Protein AF-A0A9D2TPM0-F1 (afdb_monomer_lite)

InterPro domains:
  IPR000835 MarR-type HTH domain [PR00598] (245-260)
  IPR000835 MarR-type HTH domain [PR00598] (264-280)
  IPR000835 MarR-type HTH domain [PR00598] (294-314)
  IPR000835 MarR-type HTH domain [PS50995] (181-316)
  IPR000835 MarR-type HTH domain [SM00347] (201-304)
  IPR006175 YjgF/YER057c/UK114 family [PF01042] (6-115)
  IPR035959 RutC-like superfamily [G3DSA:3.30.1330.40] (1-117)
  IPR035959 RutC-like superfamily [SSF55298] (5-116)
  IPR036388 Winged helix-like DNA-binding domain superfamily [G3DSA:1.10.10.10] (152-319)
  IPR036390 Winged helix DNA-binding domain superfamily [SSF46785] (167-318)

Structure (mmCIF, N/CA/C/O backbone):
data_AF-A0A9D2TPM0-F1
#
_entry.id   AF-A0A9D2TPM0-F1
#
loop_
_atom_site.group_PDB
_atom_site.id
_atom_site.type_symbol
_atom_site.label_atom_id
_atom_site.label_alt_id
_atom_site.label_comp_id
_atom_site.label_asym_id
_atom_site.label_entity_id
_atom_site.label_seq_id
_atom_site.pdbx_PDB_ins_code
_atom_site.Cartn_x
_atom_site.Cartn_y
_atom_site.Cartn_z
_atom_site.occupancy
_atom_site.B_iso_or_equiv
_atom_site.auth_seq_id
_atom_site.auth_comp_id
_atom_site.auth_asym_id
_atom_site.auth_atom_id
_atom_site.pdbx_PDB_model_num
ATOM 1 N N . MET A 1 1 ? -0.541 -6.620 -36.009 1.00 34.72 1 MET A N 1
ATOM 2 C CA . MET A 1 1 ? -0.470 -7.481 -34.813 1.00 34.72 1 MET A CA 1
ATOM 3 C C . MET A 1 1 ? -1.894 -7.786 -34.382 1.00 34.72 1 MET A C 1
ATOM 5 O O . MET A 1 1 ? -2.637 -6.827 -34.200 1.00 34.72 1 MET A O 1
ATOM 9 N N . PRO A 1 2 ? -2.330 -9.050 -34.295 1.00 30.91 2 PRO A N 1
ATOM 10 C CA . PRO A 1 2 ? -3.607 -9.353 -33.662 1.00 30.91 2 PRO A CA 1
ATOM 11 C C . PRO A 1 2 ? -3.462 -9.093 -32.153 1.00 30.91 2 PRO A C 1
ATOM 13 O O . PRO A 1 2 ? -2.533 -9.618 -31.548 1.00 30.91 2 PRO A O 1
ATOM 16 N N . GLY A 1 3 ? -4.322 -8.260 -31.554 1.00 37.03 3 GLY A N 1
ATOM 17 C CA . GLY A 1 3 ? -4.460 -8.226 -30.089 1.00 37.03 3 GLY A CA 1
ATOM 18 C C . GLY A 1 3 ? -4.685 -6.877 -29.402 1.00 37.03 3 GLY A C 1
ATOM 19 O O . GLY A 1 3 ? -5.115 -6.884 -28.258 1.00 37.03 3 GLY A O 1
ATOM 20 N N . THR A 1 4 ? -4.453 -5.727 -30.038 1.00 35.94 4 THR A N 1
ATOM 21 C CA . THR A 1 4 ? -4.736 -4.433 -29.385 1.00 35.94 4 THR A CA 1
ATOM 22 C C . THR A 1 4 ? -6.193 -4.039 -29.616 1.00 35.94 4 THR A C 1
ATOM 24 O O . THR A 1 4 ? -6.528 -3.487 -30.668 1.00 35.94 4 THR A O 1
ATOM 27 N N . THR A 1 5 ? -7.073 -4.348 -28.665 1.00 42.12 5 THR A N 1
ATOM 28 C CA . THR A 1 5 ? -8.383 -3.689 -28.571 1.00 42.12 5 THR A CA 1
ATOM 29 C C . THR A 1 5 ? -8.211 -2.307 -27.922 1.00 42.12 5 THR A C 1
ATOM 31 O O . THR A 1 5 ? -7.243 -2.099 -27.1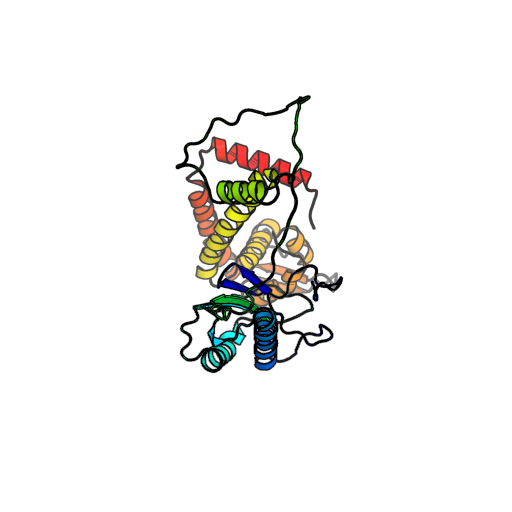89 1.00 42.12 5 THR A O 1
ATOM 34 N N . PRO A 1 6 ? -9.113 -1.338 -28.176 1.00 45.09 6 PRO A N 1
ATOM 35 C CA . PRO A 1 6 ? -9.032 0.008 -27.593 1.00 45.09 6 PRO A CA 1
ATOM 36 C C . PRO A 1 6 ? -8.924 0.022 -26.060 1.00 45.09 6 PRO A C 1
ATOM 38 O O . PRO A 1 6 ? -8.348 0.949 -25.498 1.00 45.09 6 PRO A O 1
ATOM 41 N N . ASP A 1 7 ? -9.430 -1.026 -25.406 1.00 47.53 7 ASP A N 1
ATOM 42 C CA . ASP A 1 7 ? -9.455 -1.176 -23.950 1.00 47.53 7 ASP A CA 1
ATOM 43 C C . ASP A 1 7 ? -8.133 -1.724 -23.367 1.00 47.53 7 ASP A C 1
ATOM 45 O O . ASP A 1 7 ? -7.882 -1.590 -22.170 1.00 47.53 7 ASP A O 1
ATOM 49 N N . HIS A 1 8 ? -7.247 -2.287 -24.204 1.00 59.28 8 HIS A N 1
ATOM 50 C CA . HIS A 1 8 ? -5.958 -2.859 -23.796 1.00 59.28 8 HIS A CA 1
ATOM 51 C C . HIS A 1 8 ? -4.839 -2.479 -24.779 1.00 59.28 8 HIS A C 1
ATOM 53 O O . HIS A 1 8 ? -4.536 -3.230 -25.709 1.00 59.28 8 HIS A O 1
ATOM 59 N N . PRO A 1 9 ? -4.167 -1.329 -24.574 1.00 66.56 9 PRO A N 1
ATOM 60 C CA . PRO A 1 9 ? -3.132 -0.833 -25.486 1.00 66.56 9 PRO A CA 1
ATOM 61 C C . PRO A 1 9 ? -1.796 -1.598 -25.391 1.00 66.56 9 PRO A C 1
ATOM 63 O O . PRO A 1 9 ? -0.799 -1.164 -25.963 1.00 66.56 9 PRO A O 1
ATOM 66 N N . TYR A 1 10 ? -1.746 -2.715 -24.661 1.00 72.50 10 TYR A N 1
ATOM 67 C CA . TYR A 1 10 ? -0.534 -3.481 -24.371 1.00 72.50 10 TYR A CA 1
ATOM 68 C C . TYR A 1 10 ? -0.569 -4.885 -24.990 1.00 72.50 10 TYR A C 1
ATOM 70 O O . TYR A 1 10 ? -1.627 -5.460 -25.233 1.00 72.50 10 TYR A O 1
ATOM 78 N N . SER A 1 11 ? 0.614 -5.449 -25.251 1.00 83.50 11 SER A N 1
ATOM 79 C CA . SER A 1 11 ? 0.739 -6.809 -25.791 1.00 83.50 11 SER A CA 1
ATOM 80 C C . SER A 1 11 ? 0.476 -7.851 -24.694 1.00 83.50 11 SER A C 1
ATOM 82 O O . SER A 1 11 ? 1.038 -7.712 -23.607 1.00 83.50 11 SER A O 1
ATOM 84 N N . PRO A 1 12 ? -0.332 -8.901 -24.939 1.00 85.69 12 PRO A N 1
ATOM 85 C CA . PRO A 1 12 ? -0.618 -9.935 -23.939 1.00 85.69 12 PRO A CA 1
ATOM 86 C C . PRO A 1 12 ? 0.645 -10.615 -23.392 1.00 85.69 12 PRO A C 1
ATOM 88 O O . PRO A 1 12 ? 0.770 -10.815 -22.185 1.00 85.69 12 PRO A O 1
ATOM 91 N N . ALA A 1 13 ? 1.604 -10.887 -24.272 1.00 92.38 13 ALA A N 1
ATOM 92 C CA . ALA A 1 13 ? 2.960 -11.285 -23.937 1.00 92.38 13 ALA A CA 1
ATOM 93 C C . ALA A 1 13 ? 3.934 -10.702 -24.969 1.00 92.38 13 ALA A C 1
ATOM 95 O O . ALA A 1 13 ? 3.526 -10.236 -26.037 1.00 92.38 13 ALA A O 1
ATOM 96 N N . LYS A 1 14 ? 5.223 -10.691 -24.629 1.00 94.50 14 LYS A N 1
ATOM 97 C CA . LYS A 1 14 ? 6.295 -10.263 -25.525 1.00 94.50 14 LYS A CA 1
ATOM 98 C C . LYS A 1 14 ? 7.517 -11.153 -25.357 1.00 94.50 14 LYS A C 1
ATOM 100 O O . LYS A 1 14 ? 8.093 -11.225 -24.272 1.00 94.50 14 LYS A O 1
ATOM 105 N N . ARG A 1 15 ? 7.952 -11.765 -26.456 1.00 93.00 15 ARG A N 1
ATOM 106 C CA . ARG A 1 15 ? 9.207 -12.521 -26.530 1.00 93.00 15 ARG A CA 1
ATOM 107 C C . ARG A 1 15 ? 10.410 -11.628 -26.870 1.00 93.00 15 ARG A C 1
ATOM 109 O O . ARG A 1 15 ? 10.329 -10.768 -27.754 1.00 93.00 15 ARG A O 1
ATOM 116 N N . VAL A 1 16 ? 11.531 -11.864 -26.183 1.00 92.38 16 VAL A N 1
ATOM 117 C CA . VAL A 1 16 ? 12.869 -11.301 -26.433 1.00 92.38 16 VAL A CA 1
ATOM 118 C C . VAL A 1 16 ? 13.906 -12.422 -26.273 1.00 92.38 16 VAL A C 1
ATOM 120 O O . VAL A 1 16 ? 14.270 -12.788 -25.157 1.00 92.38 16 VAL A O 1
ATOM 123 N N . GLY A 1 17 ? 14.390 -12.979 -27.387 1.00 91.94 17 GLY A N 1
ATOM 124 C CA . GLY A 1 17 ? 15.173 -14.222 -27.355 1.00 91.94 17 GLY A CA 1
ATOM 125 C C . GLY A 1 17 ? 14.301 -15.402 -26.912 1.00 91.94 17 GLY A C 1
ATOM 126 O O . GLY A 1 17 ? 13.165 -15.509 -27.369 1.00 91.94 17 GLY A O 1
ATOM 127 N N . SER A 1 18 ? 14.802 -16.246 -26.005 1.00 93.44 18 SER A N 1
ATOM 128 C CA . SER A 1 18 ? 14.000 -17.300 -25.361 1.00 93.44 18 SER A CA 1
ATOM 129 C C . SER A 1 18 ? 13.124 -16.772 -24.216 1.00 93.44 18 SER A C 1
ATOM 131 O O . SER A 1 18 ? 12.154 -17.413 -23.822 1.00 93.44 18 SER A O 1
ATOM 133 N N . THR A 1 19 ? 13.408 -15.572 -23.704 1.00 96.56 19 THR A N 1
ATOM 134 C CA . THR A 1 19 ? 12.652 -14.988 -22.595 1.00 96.56 19 THR A CA 1
ATOM 135 C C . THR A 1 19 ? 11.315 -14.435 -23.076 1.00 96.56 19 THR A C 1
ATOM 137 O O . THR A 1 19 ? 11.259 -13.608 -23.989 1.00 96.56 19 THR A O 1
ATOM 140 N N . VAL A 1 20 ? 10.232 -14.824 -22.411 1.00 96.25 20 VAL A N 1
ATOM 141 C CA . VAL A 1 20 ? 8.885 -14.290 -22.619 1.00 96.25 20 VAL A CA 1
ATOM 142 C C . VAL A 1 20 ? 8.436 -13.537 -21.373 1.00 96.25 20 VAL A C 1
ATOM 144 O O . VAL A 1 20 ? 8.456 -14.074 -20.266 1.00 96.25 20 VAL A O 1
ATOM 147 N N . TYR A 1 21 ? 8.005 -12.294 -21.568 1.00 96.94 21 TYR A N 1
ATOM 148 C CA . TYR A 1 21 ? 7.378 -11.464 -20.544 1.00 96.94 21 TYR A CA 1
ATOM 149 C C . TYR A 1 21 ? 5.867 -11.490 -20.744 1.00 96.94 21 TYR A C 1
ATOM 151 O O . TYR A 1 21 ? 5.386 -11.162 -21.831 1.00 96.94 21 TYR A O 1
ATOM 159 N N . VAL A 1 22 ? 5.122 -11.881 -19.714 1.00 95.56 22 VAL A N 1
ATOM 160 C CA . VAL A 1 22 ? 3.661 -11.973 -19.759 1.00 95.56 22 VAL A CA 1
ATOM 161 C C . VAL A 1 22 ? 3.071 -10.749 -19.070 1.00 95.56 22 VAL A C 1
ATOM 163 O O . VAL A 1 22 ? 3.393 -10.467 -17.920 1.00 95.56 22 VAL A O 1
ATOM 166 N N . SER A 1 23 ? 2.197 -10.013 -19.758 1.00 91.25 23 SER A N 1
ATOM 167 C CA . SER A 1 23 ? 1.492 -8.892 -1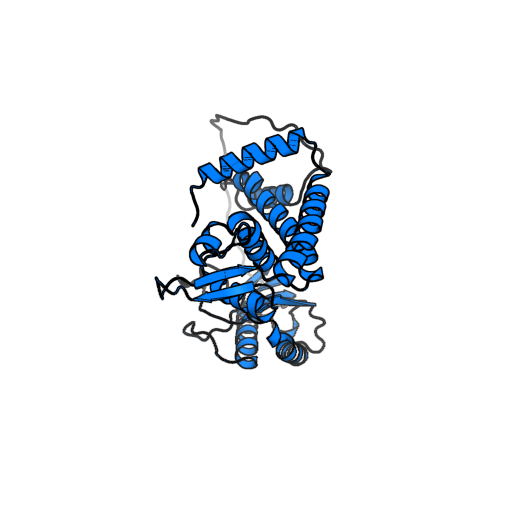9.131 1.00 91.25 23 SER A CA 1
ATOM 168 C C . SER A 1 23 ? 0.556 -9.409 -18.037 1.00 91.25 23 SER A C 1
ATOM 170 O O . SER A 1 23 ? -0.045 -10.476 -18.191 1.00 91.25 23 SER A O 1
ATOM 172 N N . GLY A 1 24 ? 0.368 -8.629 -16.973 1.00 93.19 24 GLY A N 1
ATOM 173 C CA . GLY A 1 24 ? -0.365 -9.052 -15.780 1.00 93.19 24 GLY A CA 1
ATOM 174 C C . GLY A 1 24 ? -1.806 -9.507 -16.046 1.00 93.19 24 GLY A C 1
ATOM 175 O O . GLY A 1 24 ? -2.603 -8.826 -16.701 1.00 93.19 24 GLY A O 1
ATOM 176 N N . ALA A 1 25 ? -2.113 -10.727 -15.616 1.00 96.75 25 ALA A N 1
ATOM 177 C CA . ALA A 1 25 ? -3.325 -11.461 -15.944 1.00 96.75 25 ALA A CA 1
ATOM 178 C C . ALA A 1 25 ? -4.329 -11.426 -14.786 1.00 96.75 25 ALA A C 1
ATOM 180 O O . ALA A 1 25 ? -4.118 -12.053 -13.751 1.00 96.75 25 ALA A O 1
ATOM 181 N N . LEU A 1 26 ? -5.425 -10.694 -14.982 1.00 96.06 26 LEU A N 1
ATOM 182 C CA . LEU A 1 26 ? -6.464 -10.462 -13.974 1.00 96.06 26 LEU A CA 1
ATOM 183 C C . LEU A 1 26 ? -7.428 -11.641 -13.826 1.00 96.06 26 LEU A C 1
ATOM 185 O O . LEU A 1 26 ? -7.698 -12.343 -14.802 1.00 96.06 26 LEU A O 1
ATOM 189 N N . SER A 1 27 ? -8.033 -11.787 -12.646 1.00 97.62 27 SER A N 1
ATOM 190 C CA . SER A 1 27 ? -9.121 -12.726 -12.347 1.00 97.62 27 SER A CA 1
ATOM 191 C C . SER A 1 27 ? -10.497 -12.247 -12.839 1.00 97.62 27 SER A C 1
ATOM 193 O O . SER A 1 27 ? -11.451 -12.143 -12.072 1.00 97.62 27 SER A O 1
ATOM 195 N N . VAL A 1 28 ? -10.613 -11.953 -14.135 1.00 91.19 28 VAL A N 1
ATOM 196 C CA . VAL A 1 28 ? -11.878 -11.566 -14.796 1.00 91.19 28 VAL A CA 1
ATOM 197 C C . VAL A 1 28 ? -12.383 -12.654 -15.751 1.00 91.19 28 VAL A C 1
ATOM 199 O O . VAL A 1 28 ? -11.668 -13.615 -16.028 1.00 91.19 28 VAL A O 1
ATOM 202 N N . ASP A 1 29 ? -13.613 -12.563 -16.239 1.00 88.88 29 ASP A N 1
ATOM 203 C CA . ASP A 1 29 ? -14.133 -13.403 -17.320 1.00 88.88 29 ASP A CA 1
ATOM 204 C C . ASP A 1 29 ? -13.902 -12.760 -18.705 1.00 88.88 29 ASP A C 1
ATOM 206 O O . ASP A 1 29 ? -13.141 -11.799 -18.841 1.00 88.88 29 ASP A O 1
ATOM 210 N N . ALA A 1 30 ? -14.502 -13.331 -19.754 1.00 83.56 30 ALA A N 1
ATOM 211 C CA . ALA A 1 30 ? -14.369 -12.830 -21.125 1.00 83.56 30 ALA A CA 1
ATOM 212 C C . ALA A 1 30 ? -15.047 -11.462 -21.349 1.00 83.56 30 ALA A C 1
ATOM 214 O O . ALA A 1 30 ? -14.672 -10.751 -22.279 1.00 83.56 30 ALA A O 1
ATOM 215 N N . ASP A 1 31 ? -15.999 -11.091 -20.489 1.00 83.31 31 ASP A N 1
ATOM 216 C CA . ASP A 1 31 ? -16.726 -9.818 -20.507 1.00 83.31 31 ASP A CA 1
ATOM 217 C C . ASP A 1 31 ? -16.149 -8.820 -19.479 1.00 83.31 31 ASP A C 1
ATOM 219 O O . ASP A 1 31 ? -16.783 -7.818 -19.127 1.00 83.31 31 ASP A O 1
ATOM 223 N N . TYR A 1 32 ? -14.934 -9.091 -18.984 1.00 83.12 32 TYR A N 1
ATOM 224 C CA . TYR A 1 32 ? -14.218 -8.305 -17.978 1.00 83.12 32 TYR A CA 1
ATOM 225 C C . TYR A 1 32 ? -14.958 -8.162 -16.643 1.00 83.12 32 TYR A C 1
ATOM 227 O O . TYR A 1 32 ? -14.705 -7.218 -15.891 1.00 83.12 32 TYR A O 1
ATOM 235 N N . GLN A 1 33 ? -15.852 -9.097 -16.315 1.00 89.56 33 GLN A N 1
ATOM 236 C CA . GLN A 1 33 ? -16.455 -9.163 -14.989 1.00 89.56 33 GLN A CA 1
ATOM 237 C C . GLN A 1 33 ? -15.541 -9.933 -14.033 1.00 89.56 33 GLN A C 1
ATOM 239 O O . GLN A 1 33 ? -14.971 -10.956 -14.415 1.00 89.56 33 GLN A O 1
ATOM 244 N N . PRO A 1 34 ? -15.375 -9.474 -12.784 1.00 92.25 34 PRO A N 1
ATOM 245 C CA . PRO A 1 34 ? -14.527 -10.157 -11.820 1.00 92.25 34 PRO A CA 1
ATOM 246 C C . PRO A 1 34 ? -15.085 -11.543 -11.486 1.00 92.25 34 PRO A C 1
ATOM 248 O O . PRO A 1 34 ? -16.257 -11.704 -11.134 1.00 92.25 34 PRO A O 1
ATOM 251 N N . VAL A 1 35 ? -14.219 -12.552 -11.564 1.00 95.88 35 VAL A N 1
ATOM 252 C CA . VAL A 1 35 ? -14.548 -13.922 -11.173 1.00 95.88 35 VAL A CA 1
ATOM 253 C C . VAL A 1 35 ? -14.659 -13.970 -9.657 1.00 95.88 35 VAL A C 1
ATOM 255 O O . VAL A 1 35 ? -13.694 -13.743 -8.928 1.00 95.88 35 VAL A O 1
ATOM 258 N N . THR A 1 36 ? -15.861 -14.269 -9.174 1.00 91.38 36 THR A N 1
ATOM 259 C CA . THR A 1 36 ? -16.136 -14.401 -7.744 1.00 91.38 36 THR A CA 1
ATOM 260 C C . THR A 1 36 ? -15.667 -15.751 -7.219 1.00 91.38 36 THR A C 1
ATOM 262 O O . THR A 1 36 ? -15.833 -16.766 -7.890 1.00 91.38 36 THR A O 1
ATOM 265 N N . GLY A 1 37 ? -15.187 -15.773 -5.980 1.00 91.62 37 GLY A N 1
ATOM 266 C CA . GLY A 1 37 ? -14.673 -16.980 -5.337 1.00 91.62 37 GLY A CA 1
ATOM 267 C C . GLY A 1 37 ? -13.209 -16.817 -4.957 1.00 91.62 37 GLY A C 1
ATOM 268 O O . GLY A 1 37 ? -12.542 -15.872 -5.375 1.00 91.62 37 GLY A O 1
ATOM 269 N N . ARG A 1 38 ? -12.717 -17.711 -4.102 1.00 95.31 38 ARG A N 1
ATOM 270 C CA . ARG A 1 38 ? -11.339 -17.644 -3.594 1.00 95.31 38 ARG A CA 1
ATOM 271 C C . ARG A 1 38 ? -10.413 -18.384 -4.543 1.00 95.31 38 ARG A C 1
ATOM 273 O O . ARG A 1 38 ? -9.542 -17.790 -5.175 1.00 95.31 38 ARG A O 1
ATOM 280 N N . ARG A 1 39 ? -10.648 -19.690 -4.683 1.00 96.38 39 ARG A N 1
ATOM 281 C CA . ARG A 1 39 ? -9.852 -20.546 -5.559 1.00 96.38 39 ARG A CA 1
ATOM 282 C C . ARG A 1 39 ? -10.143 -20.267 -7.032 1.00 96.38 39 ARG A C 1
ATOM 284 O O . ARG A 1 39 ? -9.225 -20.249 -7.840 1.00 96.38 39 ARG A O 1
ATOM 291 N N . GLU A 1 40 ? -11.394 -19.968 -7.347 1.00 97.75 40 GLU A N 1
ATOM 292 C CA . GLU A 1 40 ? -11.875 -19.649 -8.687 1.00 97.75 40 GLU A CA 1
ATOM 293 C C . GLU A 1 40 ? -11.183 -18.405 -9.254 1.00 97.75 40 GLU A C 1
ATOM 295 O O . GLU A 1 40 ? -10.774 -18.403 -10.412 1.00 97.75 40 GLU A O 1
ATOM 300 N N . ALA A 1 41 ? -10.983 -17.368 -8.433 1.00 97.75 41 ALA A N 1
ATOM 301 C CA . ALA A 1 41 ? -10.272 -16.164 -8.850 1.00 97.75 41 ALA A CA 1
ATOM 302 C C . ALA A 1 41 ? -8.782 -16.429 -9.116 1.00 97.75 41 ALA A C 1
ATOM 304 O O . ALA A 1 41 ? -8.243 -15.962 -10.120 1.00 97.75 41 ALA A O 1
ATOM 305 N N . LEU A 1 42 ? -8.123 -17.208 -8.249 1.00 98.38 42 LEU A N 1
ATOM 306 C CA . LEU A 1 42 ? -6.738 -17.634 -8.461 1.00 98.38 42 LEU A CA 1
ATOM 307 C C . LEU A 1 42 ? -6.604 -18.422 -9.771 1.00 98.38 42 LEU A C 1
ATOM 309 O O . LEU A 1 42 ? -5.676 -18.175 -10.544 1.00 98.38 42 LEU A O 1
ATOM 313 N N . ASP A 1 43 ? -7.502 -19.379 -10.016 1.00 98.00 43 ASP A N 1
ATOM 314 C CA . ASP A 1 43 ? -7.480 -20.219 -11.218 1.00 98.00 43 ASP A CA 1
ATOM 315 C C . ASP A 1 43 ? -7.757 -19.389 -12.476 1.00 98.00 43 ASP A C 1
ATOM 317 O O . ASP A 1 43 ? -7.007 -19.502 -13.441 1.00 98.00 43 ASP A O 1
ATOM 321 N N . ALA A 1 44 ? -8.710 -18.455 -12.433 1.00 97.94 44 ALA A N 1
ATOM 322 C CA . ALA A 1 44 ? -8.988 -17.553 -13.550 1.00 97.94 44 ALA A CA 1
ATOM 323 C C . ALA A 1 44 ? -7.784 -16.670 -13.929 1.00 97.94 44 ALA A C 1
ATOM 325 O O . ALA A 1 44 ? -7.496 -16.491 -15.114 1.00 97.94 44 ALA A O 1
ATOM 326 N N . ALA A 1 45 ? -7.062 -16.124 -12.944 1.00 98.12 45 ALA A N 1
ATOM 327 C CA . ALA A 1 45 ? -5.851 -15.343 -13.204 1.00 98.12 45 ALA A CA 1
ATOM 328 C C . ALA A 1 45 ? -4.734 -16.209 -13.816 1.00 98.12 45 ALA A C 1
ATOM 330 O O . ALA A 1 45 ? -4.060 -15.786 -14.758 1.00 98.12 45 ALA A O 1
ATOM 331 N N . LEU A 1 46 ? -4.559 -17.439 -13.320 1.00 98.06 46 LEU A N 1
ATOM 332 C CA . LEU A 1 46 ? -3.534 -18.359 -13.812 1.00 98.06 46 LEU A CA 1
ATOM 333 C C . LEU A 1 46 ? -3.837 -18.873 -15.224 1.00 98.06 46 LEU A C 1
ATOM 335 O O . LEU A 1 46 ? -2.932 -18.943 -16.060 1.00 98.06 46 LEU A O 1
ATOM 339 N N . ASP A 1 47 ? -5.093 -19.211 -15.499 1.00 97.12 47 ASP A N 1
ATOM 340 C CA . ASP A 1 47 ? -5.539 -19.656 -16.817 1.00 97.12 47 ASP A CA 1
ATOM 341 C C . ASP A 1 47 ? -5.308 -18.551 -17.850 1.00 97.12 47 ASP A C 1
ATOM 343 O O . ASP A 1 47 ? -4.773 -18.808 -18.927 1.00 97.12 47 ASP A O 1
ATOM 347 N N . ARG A 1 48 ? -5.580 -17.294 -17.483 1.00 96.12 48 ARG A N 1
ATOM 348 C CA . ARG A 1 48 ? -5.306 -16.141 -18.344 1.00 96.12 48 ARG A CA 1
ATOM 349 C C . ARG A 1 48 ? -3.825 -15.859 -18.531 1.00 96.12 48 ARG A C 1
ATOM 351 O O . ARG A 1 48 ? -3.409 -15.529 -19.636 1.00 96.12 48 ARG A O 1
ATOM 358 N N . MET A 1 49 ? -3.008 -16.001 -17.488 1.00 97.69 49 MET A N 1
ATOM 359 C CA . MET A 1 49 ? -1.550 -15.916 -17.626 1.00 97.69 49 MET A CA 1
ATOM 360 C C . MET A 1 49 ? -1.052 -16.972 -18.621 1.00 97.69 49 MET A C 1
ATOM 362 O O . MET A 1 49 ? -0.274 -16.659 -19.519 1.00 97.69 49 MET A O 1
ATOM 366 N N . THR A 1 50 ? -1.574 -18.195 -18.517 1.00 96.50 50 THR A N 1
ATOM 367 C CA . THR A 1 50 ? -1.230 -19.314 -19.404 1.00 96.50 50 THR A CA 1
ATOM 368 C C . THR A 1 50 ? -1.688 -19.059 -20.842 1.00 96.50 50 THR A C 1
ATOM 370 O O . THR A 1 50 ? -0.923 -19.289 -21.776 1.00 96.50 50 THR A O 1
ATOM 373 N N . GLU A 1 51 ? -2.898 -18.528 -21.037 1.00 94.94 51 GLU A N 1
ATOM 374 C CA . GLU A 1 51 ? -3.408 -18.106 -22.346 1.00 94.94 51 GLU A CA 1
ATOM 375 C C . GLU A 1 51 ? -2.472 -17.075 -22.988 1.00 94.94 51 GLU A C 1
ATOM 377 O O . GLU A 1 51 ? -2.049 -17.243 -24.133 1.00 94.94 51 GLU A O 1
ATOM 382 N N . ARG A 1 52 ? -2.076 -16.045 -22.234 1.00 95.25 52 ARG A N 1
ATOM 383 C CA . ARG A 1 52 ? -1.158 -15.006 -22.714 1.00 95.25 52 ARG A CA 1
ATOM 384 C C . ARG A 1 52 ? 0.227 -15.556 -23.029 1.00 95.25 52 ARG A C 1
ATOM 386 O O . ARG A 1 52 ? 0.790 -15.217 -24.059 1.00 95.25 52 ARG A O 1
ATOM 393 N N . LEU A 1 53 ? 0.766 -16.434 -22.189 1.00 95.50 53 LEU A N 1
ATOM 394 C CA . LEU A 1 53 ? 2.046 -17.092 -22.448 1.00 95.50 53 LEU A CA 1
ATOM 395 C C . LEU A 1 53 ? 2.002 -17.945 -23.729 1.00 95.50 53 LEU A C 1
ATOM 397 O O . LEU A 1 53 ? 2.961 -17.965 -24.505 1.00 95.50 53 LEU A O 1
ATOM 401 N N . SER A 1 54 ? 0.869 -18.600 -23.993 1.00 94.75 54 SER A N 1
ATOM 402 C CA . SER A 1 54 ? 0.693 -19.447 -25.174 1.00 94.75 54 SER A CA 1
ATOM 403 C C . SER A 1 54 ? 0.731 -18.674 -26.497 1.00 94.75 54 SER A C 1
ATOM 405 O O . SER A 1 54 ? 1.081 -19.260 -27.523 1.00 94.75 54 SER A O 1
ATOM 407 N N . THR A 1 55 ? 0.466 -17.356 -26.498 1.00 94.00 55 THR A N 1
ATOM 408 C CA . THR A 1 55 ? 0.601 -16.531 -27.716 1.00 94.00 55 THR A CA 1
ATOM 409 C C . THR A 1 55 ? 2.044 -16.458 -28.207 1.00 94.00 55 THR A C 1
ATOM 411 O O . THR A 1 55 ? 2.282 -16.191 -29.380 1.00 94.00 55 THR A O 1
ATOM 414 N N . GLU A 1 56 ? 2.998 -16.718 -27.316 1.00 94.69 56 GLU A N 1
ATOM 415 C CA . GLU A 1 56 ? 4.427 -16.817 -27.601 1.00 94.69 56 GLU A CA 1
ATOM 416 C C . GLU A 1 56 ? 4.904 -18.276 -27.527 1.00 94.69 56 GLU A C 1
ATOM 418 O O . GLU A 1 56 ? 6.088 -18.521 -27.336 1.00 94.69 56 GLU A O 1
ATOM 423 N N . GLY A 1 57 ? 4.010 -19.265 -27.642 1.00 93.06 57 GLY A N 1
ATOM 424 C CA . GLY A 1 57 ? 4.352 -20.692 -27.684 1.00 93.06 57 GLY A CA 1
ATOM 425 C C . GLY A 1 57 ? 4.841 -21.301 -26.365 1.00 93.06 57 GLY A C 1
ATOM 426 O O . GLY A 1 57 ? 5.358 -22.415 -26.387 1.00 93.06 57 GLY A O 1
ATOM 427 N N . GLY A 1 58 ? 4.707 -20.591 -25.242 1.00 93.69 58 GLY A N 1
ATOM 428 C CA . GLY A 1 58 ? 5.095 -21.088 -23.922 1.00 93.69 58 GLY A CA 1
ATOM 429 C C . GLY A 1 58 ? 3.979 -21.838 -23.191 1.00 93.69 58 GLY A C 1
ATOM 430 O O . GLY A 1 58 ? 2.797 -21.751 -23.526 1.00 93.69 58 GLY A O 1
ATOM 431 N N . THR A 1 59 ? 4.371 -22.542 -22.138 1.00 94.38 59 THR A N 1
ATOM 432 C CA . THR A 1 59 ? 3.520 -23.302 -21.219 1.00 94.38 59 THR A CA 1
ATOM 433 C C . THR A 1 59 ? 3.908 -23.008 -19.768 1.00 94.38 59 THR A C 1
ATOM 435 O O . THR A 1 59 ? 4.945 -22.408 -19.494 1.00 94.38 59 THR A O 1
ATOM 438 N N . THR A 1 60 ? 3.120 -23.469 -18.791 1.00 93.75 60 THR A N 1
ATOM 439 C CA . THR A 1 60 ? 3.467 -23.296 -17.367 1.00 93.75 60 THR A CA 1
ATOM 440 C C . THR A 1 60 ? 4.793 -23.956 -16.973 1.00 93.75 60 THR A C 1
ATOM 442 O O . THR A 1 60 ? 5.385 -23.554 -15.975 1.00 93.75 60 THR A O 1
ATOM 445 N N . ALA A 1 61 ? 5.280 -24.933 -17.748 1.00 94.00 61 ALA A N 1
ATOM 446 C CA . ALA A 1 61 ? 6.578 -25.566 -17.524 1.00 94.00 61 ALA A CA 1
ATOM 447 C C . ALA A 1 61 ? 7.761 -24.632 -17.825 1.00 94.00 61 ALA A C 1
ATOM 449 O O . ALA A 1 61 ? 8.837 -24.826 -17.267 1.00 94.00 61 ALA A O 1
ATOM 450 N N . ASP A 1 62 ? 7.546 -23.617 -18.663 1.00 95.12 62 ASP A N 1
ATOM 451 C CA . ASP A 1 62 ? 8.570 -22.657 -19.082 1.00 95.12 62 ASP A CA 1
ATOM 452 C C . ASP A 1 62 ? 8.681 -21.471 -18.109 1.00 95.12 62 ASP A C 1
ATOM 454 O O . ASP A 1 62 ? 9.597 -20.658 -18.203 1.00 95.12 62 ASP A O 1
ATOM 458 N N . VAL A 1 63 ? 7.743 -21.333 -17.165 1.00 96.75 63 VAL A N 1
ATOM 459 C CA . VAL A 1 63 ? 7.706 -20.207 -16.224 1.00 96.75 63 VAL A CA 1
ATOM 460 C C . VAL A 1 63 ? 8.870 -20.299 -15.240 1.00 96.75 63 VAL A C 1
ATOM 462 O O . VAL A 1 63 ? 8.957 -21.221 -14.432 1.00 96.75 63 VAL A O 1
ATOM 465 N N . VAL A 1 64 ? 9.730 -19.279 -15.247 1.00 96.69 64 VAL A N 1
ATOM 466 C CA . VAL A 1 64 ? 10.876 -19.169 -14.331 1.00 96.69 64 VAL A CA 1
ATOM 467 C C . VAL A 1 64 ? 10.544 -18.342 -13.091 1.00 96.69 64 VAL A C 1
ATOM 469 O O . VAL A 1 64 ? 11.105 -18.568 -12.015 1.00 96.69 64 VAL A O 1
ATOM 472 N N . LYS A 1 65 ? 9.617 -17.385 -13.213 1.00 97.88 65 LYS A N 1
ATOM 473 C CA . LYS A 1 65 ? 9.141 -16.562 -12.100 1.00 97.88 65 LYS A CA 1
ATOM 474 C C . LYS A 1 65 ? 7.699 -16.131 -12.318 1.00 97.88 65 LYS A C 1
ATOM 476 O O . LYS A 1 65 ? 7.339 -15.750 -13.425 1.00 97.88 65 LYS A O 1
ATOM 481 N N . LEU A 1 66 ? 6.926 -16.086 -11.237 1.00 97.19 66 LEU A N 1
ATOM 482 C CA . LEU A 1 66 ? 5.621 -15.437 -11.212 1.00 97.19 66 LEU A CA 1
ATOM 483 C C . LEU A 1 66 ? 5.396 -14.624 -9.936 1.00 97.19 66 LEU A C 1
ATOM 485 O O . LEU A 1 66 ? 5.898 -14.952 -8.854 1.00 97.19 66 LEU A O 1
ATOM 489 N N . THR A 1 67 ? 4.620 -13.558 -10.083 1.00 98.50 67 THR A N 1
ATOM 490 C CA . THR A 1 67 ? 4.226 -12.642 -9.014 1.00 98.50 67 THR A CA 1
ATOM 491 C C . THR A 1 67 ? 2.707 -12.640 -8.913 1.00 98.50 67 THR A C 1
ATOM 493 O O . THR A 1 67 ? 2.027 -12.317 -9.880 1.00 98.50 67 THR A O 1
ATOM 496 N N . TYR A 1 68 ? 2.186 -12.996 -7.742 1.00 98.50 68 TYR A N 1
ATOM 497 C CA . TYR A 1 68 ? 0.773 -12.870 -7.405 1.00 98.50 68 TYR A CA 1
ATOM 498 C C . TYR A 1 68 ? 0.549 -11.525 -6.721 1.00 98.50 68 TYR A C 1
ATOM 500 O O . TYR A 1 68 ? 1.136 -11.268 -5.664 1.00 98.50 68 TYR A O 1
ATOM 508 N N . PHE A 1 69 ? -0.329 -10.717 -7.298 1.00 98.62 69 PHE A N 1
ATOM 509 C CA . PHE A 1 69 ? -0.919 -9.546 -6.668 1.00 98.62 69 PHE A CA 1
ATOM 510 C C . PHE A 1 69 ? -2.331 -9.920 -6.227 1.00 98.62 69 PHE A C 1
ATOM 512 O O . PHE A 1 69 ? -3.123 -10.391 -7.041 1.00 98.62 69 PHE A O 1
ATOM 519 N N . VAL A 1 70 ? -2.646 -9.756 -4.946 1.00 98.00 70 VAL A N 1
ATOM 520 C CA . VAL A 1 70 ? -3.969 -10.090 -4.398 1.00 98.00 70 VAL A CA 1
ATOM 521 C C . VAL A 1 70 ? -4.553 -8.920 -3.626 1.00 98.00 70 VAL A C 1
ATOM 523 O O . VAL A 1 70 ? -3.810 -8.151 -3.035 1.00 98.00 70 VAL A O 1
ATOM 526 N N . THR A 1 71 ? -5.874 -8.792 -3.581 1.00 96.44 71 THR A N 1
ATOM 527 C CA . THR A 1 71 ? -6.540 -7.804 -2.706 1.00 96.44 71 THR A CA 1
ATOM 528 C C . THR A 1 71 ? -6.830 -8.348 -1.302 1.00 96.44 71 THR A C 1
ATOM 530 O O . THR A 1 71 ? -7.364 -7.630 -0.465 1.00 96.44 71 THR A O 1
ATOM 533 N N . ASP A 1 72 ? -6.552 -9.634 -1.066 1.00 93.50 72 ASP A N 1
ATOM 534 C CA . ASP A 1 72 ? -6.764 -10.331 0.206 1.00 93.50 72 ASP A CA 1
ATOM 535 C C . ASP A 1 72 ? -5.627 -11.338 0.442 1.00 93.50 72 ASP A C 1
ATOM 537 O O . ASP A 1 72 ? -5.576 -12.412 -0.173 1.00 93.50 72 ASP A O 1
ATOM 541 N N . LEU A 1 73 ? -4.705 -11.013 1.354 1.00 93.81 73 LEU A N 1
ATOM 542 C CA . LEU A 1 73 ? -3.568 -11.873 1.692 1.00 93.81 73 LEU A CA 1
ATOM 543 C C . LEU A 1 73 ? -3.986 -13.222 2.311 1.00 93.81 73 LEU A C 1
ATOM 545 O O . LEU A 1 73 ? -3.182 -14.162 2.339 1.00 93.81 73 LEU A O 1
ATOM 549 N N . SER A 1 74 ? -5.231 -13.367 2.780 1.00 94.38 74 SER A N 1
ATOM 550 C CA . SER A 1 74 ? -5.730 -14.638 3.315 1.00 94.38 74 SER A CA 1
ATOM 551 C C . SER A 1 74 ? -5.819 -15.741 2.256 1.00 94.38 74 SER A C 1
ATOM 553 O O . SER A 1 74 ? -5.871 -16.910 2.624 1.00 94.38 74 SER A O 1
ATOM 555 N N . LEU A 1 75 ? -5.773 -15.412 0.956 1.00 93.38 75 LEU A N 1
ATOM 556 C CA . LEU A 1 75 ? -5.745 -16.371 -0.165 1.00 93.38 75 LEU A CA 1
ATOM 557 C C . LEU A 1 75 ? -4.458 -17.212 -0.243 1.00 93.38 75 LEU A C 1
ATOM 559 O O . LEU A 1 75 ? -4.299 -18.055 -1.129 1.00 93.38 75 LEU A O 1
ATOM 563 N N . ARG A 1 76 ? -3.491 -16.963 0.647 1.00 93.06 76 ARG A N 1
ATOM 564 C CA . ARG A 1 76 ? -2.154 -17.561 0.597 1.00 93.06 76 ARG A CA 1
ATOM 565 C C . ARG A 1 76 ? -2.167 -19.090 0.643 1.00 93.06 76 ARG A C 1
ATOM 567 O O . ARG A 1 76 ? -1.326 -19.704 -0.011 1.00 93.06 76 ARG A O 1
ATOM 574 N N . GLU A 1 77 ? -3.066 -19.712 1.405 1.00 94.75 77 GLU A N 1
ATOM 575 C CA . GLU A 1 77 ? -3.135 -21.178 1.491 1.00 94.75 77 GLU A CA 1
ATOM 576 C C . GLU A 1 77 ? -3.629 -21.793 0.179 1.00 94.75 77 GLU A C 1
ATOM 578 O O . GLU A 1 77 ? -2.969 -22.674 -0.377 1.00 94.75 77 GLU A O 1
ATOM 583 N N . GLU A 1 78 ? -4.715 -21.266 -0.381 1.00 97.69 78 GLU A N 1
ATOM 584 C CA . GLU A 1 78 ? -5.255 -21.704 -1.666 1.00 97.69 78 GLU A CA 1
ATOM 585 C C . GLU A 1 78 ? -4.267 -21.450 -2.812 1.00 97.69 78 GLU A C 1
ATOM 587 O O . GLU A 1 78 ? -4.108 -22.299 -3.693 1.00 97.69 78 GLU A O 1
ATOM 592 N N . ALA A 1 79 ? -3.541 -20.328 -2.769 1.00 96.75 79 ALA A N 1
ATOM 593 C CA . ALA A 1 79 ? -2.490 -20.011 -3.731 1.00 96.75 79 ALA A CA 1
ATOM 594 C C . ALA A 1 79 ? -1.280 -20.949 -3.606 1.00 96.75 79 ALA A C 1
ATOM 596 O O . ALA A 1 79 ? -0.656 -21.285 -4.611 1.00 96.75 79 ALA A O 1
ATOM 597 N N . ASN A 1 80 ? -0.922 -21.393 -2.393 1.00 95.12 80 ASN A N 1
ATOM 598 C CA . ASN A 1 80 ? 0.122 -22.408 -2.201 1.00 95.12 80 ASN A CA 1
ATOM 599 C C . ASN A 1 80 ? -0.289 -23.740 -2.821 1.00 95.12 80 ASN A C 1
ATOM 601 O O . ASN A 1 80 ? 0.523 -24.373 -3.496 1.00 95.12 80 ASN A O 1
ATOM 605 N N . GLN A 1 81 ? -1.540 -24.148 -2.608 1.00 95.88 81 GLN A N 1
ATOM 606 C CA . GLN A 1 81 ? -2.070 -25.373 -3.186 1.00 95.88 81 GLN A CA 1
ATOM 607 C C . GLN A 1 81 ? -2.090 -25.293 -4.717 1.00 95.88 81 GLN A C 1
ATOM 609 O O . GLN A 1 81 ? -1.593 -26.199 -5.379 1.00 95.88 81 GLN A O 1
ATOM 614 N N . GLN A 1 82 ? -2.590 -24.188 -5.280 1.00 96.69 82 GLN A N 1
ATOM 615 C CA . GLN A 1 82 ? -2.607 -23.965 -6.728 1.00 96.69 82 GLN A CA 1
ATOM 616 C C . GLN A 1 82 ? -1.202 -24.049 -7.313 1.00 96.69 82 GLN A C 1
ATOM 618 O O . GLN A 1 82 ? -0.969 -24.734 -8.307 1.00 96.69 82 GLN A O 1
ATOM 623 N N . PHE A 1 83 ? -0.258 -23.362 -6.673 1.00 95.69 83 PHE A N 1
ATOM 624 C CA . PHE A 1 83 ? 1.120 -23.330 -7.120 1.00 95.69 83 PHE A CA 1
ATOM 625 C C . PHE A 1 83 ? 1.756 -24.724 -7.089 1.00 95.69 83 PHE A C 1
ATOM 627 O O . PHE A 1 83 ? 2.374 -25.140 -8.066 1.00 95.69 83 PHE A O 1
ATOM 634 N N . ALA A 1 84 ? 1.558 -25.474 -6.002 1.00 93.50 84 ALA A N 1
ATOM 635 C CA . ALA A 1 84 ? 2.060 -26.838 -5.876 1.00 93.50 84 ALA A CA 1
ATOM 636 C C . ALA A 1 84 ? 1.467 -27.778 -6.938 1.00 93.50 84 ALA A C 1
ATOM 638 O O . ALA A 1 84 ? 2.184 -28.620 -7.464 1.00 93.50 84 ALA A O 1
ATOM 639 N N . GLU A 1 85 ? 0.187 -27.623 -7.279 1.00 93.56 85 GLU A N 1
ATOM 640 C CA . GLU A 1 85 ? -0.488 -28.427 -8.304 1.00 93.56 85 GLU A CA 1
ATOM 641 C C . GLU A 1 85 ? -0.008 -28.092 -9.724 1.00 93.56 85 GLU A C 1
ATOM 643 O O . GLU A 1 85 ? 0.187 -28.992 -10.539 1.00 93.56 85 GLU A O 1
ATOM 648 N N . LYS A 1 86 ? 0.177 -26.804 -10.033 1.00 93.19 86 LYS A N 1
ATOM 649 C CA . LYS A 1 86 ? 0.397 -26.315 -11.407 1.00 93.19 86 LYS A CA 1
ATOM 650 C C . LYS A 1 86 ? 1.870 -26.186 -11.792 1.00 93.19 86 LYS A C 1
ATOM 652 O O . LYS A 1 86 ? 2.188 -26.237 -12.977 1.00 93.19 86 LYS A O 1
ATOM 657 N N . PHE A 1 87 ? 2.756 -26.048 -10.806 1.00 92.94 87 PHE A N 1
ATOM 658 C CA . PHE A 1 87 ? 4.191 -25.815 -11.001 1.00 92.94 87 PHE A CA 1
ATOM 659 C C . PHE A 1 87 ? 5.070 -26.895 -10.352 1.00 92.94 87 PHE A C 1
ATOM 661 O O . PHE A 1 87 ? 6.278 -26.692 -10.184 1.00 92.94 87 PHE A O 1
ATOM 668 N N . ALA A 1 88 ? 4.501 -28.056 -10.005 1.00 86.12 88 ALA A N 1
ATOM 669 C CA . ALA A 1 88 ? 5.255 -29.195 -9.485 1.00 86.12 88 ALA A CA 1
ATOM 670 C C . ALA A 1 88 ? 6.451 -29.539 -10.391 1.00 86.12 88 ALA A C 1
ATOM 672 O O . ALA A 1 88 ? 6.286 -29.858 -11.565 1.00 86.12 88 ALA A O 1
ATOM 673 N N . GLY A 1 89 ? 7.665 -29.492 -9.835 1.00 79.00 89 GLY A N 1
ATOM 674 C CA . GLY A 1 89 ? 8.891 -29.880 -10.544 1.00 79.00 89 GLY A CA 1
ATOM 675 C C . GLY A 1 89 ? 9.466 -28.842 -11.516 1.00 79.00 89 GLY A C 1
ATOM 676 O O . GLY A 1 89 ? 10.499 -29.120 -12.114 1.00 79.00 89 GLY A O 1
ATOM 677 N N . THR A 1 90 ? 8.860 -27.657 -11.645 1.00 85.50 90 THR A N 1
ATOM 678 C CA . THR A 1 90 ? 9.348 -26.584 -12.542 1.00 85.50 90 THR A CA 1
ATOM 679 C C . THR A 1 90 ? 10.513 -25.781 -11.955 1.00 85.50 90 THR A C 1
ATOM 681 O O . THR A 1 90 ? 11.334 -25.246 -12.687 1.00 85.50 90 THR A O 1
ATOM 684 N N . GLY A 1 91 ? 10.601 -25.681 -10.622 1.00 81.50 91 GLY A N 1
ATOM 685 C CA . GLY A 1 91 ? 11.575 -24.811 -9.953 1.00 81.50 91 GLY A CA 1
ATOM 686 C C . GLY A 1 91 ? 11.257 -23.313 -10.058 1.00 81.50 91 GLY A C 1
ATOM 687 O O . GLY A 1 91 ? 12.108 -22.499 -9.702 1.00 81.50 91 GLY A O 1
ATOM 688 N N . ALA A 1 92 ? 10.050 -22.948 -10.509 1.00 92.62 92 ALA A N 1
ATOM 689 C CA . ALA A 1 92 ? 9.626 -21.561 -10.654 1.00 92.62 92 ALA A CA 1
ATOM 690 C C . ALA A 1 92 ? 9.737 -20.784 -9.330 1.00 92.62 92 ALA A C 1
ATOM 692 O O . ALA A 1 92 ? 9.275 -21.230 -8.273 1.00 92.62 92 ALA A O 1
ATOM 693 N N . ALA A 1 93 ? 10.319 -19.586 -9.382 1.00 95.31 93 ALA A N 1
ATOM 694 C CA . ALA A 1 93 ? 10.302 -18.664 -8.255 1.00 95.31 93 ALA A CA 1
ATOM 695 C C . ALA A 1 93 ? 8.916 -18.016 -8.122 1.00 95.31 93 ALA A C 1
ATOM 697 O O . ALA A 1 93 ? 8.282 -17.671 -9.118 1.00 95.31 93 ALA A O 1
ATOM 698 N N . ARG A 1 94 ? 8.456 -17.780 -6.889 1.00 96.44 94 ARG A N 1
ATOM 699 C CA . ARG A 1 94 ? 7.160 -17.136 -6.639 1.00 96.44 94 ARG A CA 1
ATOM 700 C C . ARG A 1 94 ? 7.275 -15.972 -5.668 1.00 96.44 94 ARG A C 1
ATOM 702 O O . ARG A 1 94 ? 7.906 -16.086 -4.620 1.00 96.44 94 ARG A O 1
ATOM 709 N N . THR A 1 95 ? 6.603 -14.873 -5.985 1.00 97.69 95 THR A N 1
ATOM 710 C CA . THR A 1 95 ? 6.302 -13.779 -5.052 1.00 97.69 95 THR A CA 1
ATOM 711 C C . THR A 1 95 ? 4.787 -13.691 -4.856 1.00 97.69 95 THR A C 1
ATOM 713 O O . THR A 1 95 ? 4.035 -13.927 -5.794 1.00 97.69 95 THR A O 1
ATOM 716 N N . PHE A 1 96 ? 4.337 -13.398 -3.636 1.00 97.25 96 PHE A N 1
ATOM 717 C CA . PHE A 1 96 ? 2.921 -13.249 -3.292 1.00 97.25 96 PHE A CA 1
ATOM 718 C C . PHE A 1 96 ? 2.775 -12.018 -2.402 1.00 97.25 96 PHE A C 1
ATOM 720 O O . PHE A 1 96 ? 3.393 -11.978 -1.336 1.00 97.25 96 PHE A O 1
ATOM 727 N N . LEU A 1 97 ? 2.031 -11.012 -2.858 1.00 97.81 97 LEU A N 1
ATOM 728 C CA . LEU A 1 97 ? 1.900 -9.734 -2.163 1.00 97.81 97 LEU A CA 1
ATOM 729 C C . LEU A 1 97 ? 0.495 -9.149 -2.302 1.00 97.81 97 LEU A C 1
ATOM 731 O O . LEU A 1 97 ? -0.198 -9.393 -3.289 1.00 97.81 97 LEU A O 1
ATOM 735 N N . GLU A 1 98 ? 0.092 -8.380 -1.297 1.00 97.38 98 GLU A N 1
ATOM 736 C CA . GLU A 1 98 ? -1.193 -7.687 -1.290 1.00 97.38 98 GLU A CA 1
ATOM 737 C C . GLU A 1 98 ? -1.090 -6.318 -1.978 1.00 97.38 98 GLU A C 1
ATOM 739 O O . GLU A 1 98 ? -0.071 -5.632 -1.865 1.00 97.38 98 GLU A O 1
ATOM 744 N N . VAL A 1 99 ? -2.147 -5.925 -2.687 1.00 95.62 99 VAL A N 1
ATOM 745 C CA . VAL A 1 99 ? -2.328 -4.614 -3.320 1.00 95.62 99 VAL A CA 1
ATOM 746 C C . VAL A 1 99 ? -3.676 -4.017 -2.922 1.00 95.62 99 VAL A C 1
ATOM 748 O O . VAL A 1 99 ? -4.626 -4.742 -2.639 1.00 95.62 99 VAL A O 1
ATOM 751 N N . SER A 1 100 ? -3.780 -2.686 -2.930 1.00 92.94 100 SER A N 1
ATOM 752 C CA . SER A 1 100 ? -4.992 -1.981 -2.485 1.00 92.94 100 SER A CA 1
ATOM 753 C C . SER A 1 100 ? -6.207 -2.216 -3.386 1.00 92.94 100 SER A C 1
ATOM 755 O O . SER A 1 100 ? -7.338 -2.222 -2.908 1.00 92.94 100 SER A O 1
ATOM 757 N N . SER A 1 101 ? -5.993 -2.381 -4.692 1.00 91.88 101 SER A N 1
ATOM 758 C CA . SER A 1 101 ? -7.044 -2.675 -5.667 1.00 91.88 101 SER A CA 1
ATOM 759 C C . SER A 1 101 ? -6.447 -3.184 -6.977 1.00 91.88 101 SER A C 1
ATOM 761 O O . SER A 1 101 ? -5.273 -2.947 -7.266 1.00 91.88 101 SER A O 1
ATOM 763 N N . LEU A 1 102 ? -7.275 -3.860 -7.773 1.00 92.56 102 LEU A N 1
ATOM 764 C CA . LEU A 1 102 ? -6.960 -4.291 -9.132 1.00 92.56 102 LEU A CA 1
ATOM 765 C C . LEU A 1 102 ? -8.040 -3.786 -10.107 1.00 92.56 102 LEU A C 1
ATOM 767 O O . LEU A 1 102 ? -9.189 -3.569 -9.698 1.00 92.56 102 LEU A O 1
ATOM 771 N N . PRO A 1 103 ? -7.709 -3.599 -11.399 1.00 86.94 103 PRO A N 1
ATOM 772 C CA . PRO A 1 103 ? -8.678 -3.197 -12.412 1.00 86.94 103 PRO A CA 1
ATOM 773 C C . PRO A 1 103 ? -9.912 -4.107 -12.465 1.00 86.94 103 PRO A C 1
ATOM 775 O O . PRO A 1 103 ? -9.846 -5.300 -12.167 1.00 86.94 103 PRO A O 1
ATOM 778 N N . TYR A 1 104 ? -11.045 -3.527 -12.867 1.00 87.50 104 TYR A N 1
ATOM 779 C CA . TYR A 1 104 ? -12.336 -4.218 -13.014 1.00 87.50 104 TYR A CA 1
ATOM 780 C C . TYR A 1 104 ? -12.862 -4.888 -11.730 1.00 87.50 104 TYR A C 1
ATOM 782 O O . TYR A 1 104 ? -13.768 -5.712 -11.789 1.00 87.50 104 TYR A O 1
ATOM 790 N N . GLY A 1 105 ? -12.317 -4.533 -10.561 1.00 89.06 105 GLY A N 1
ATOM 791 C CA . GLY A 1 105 ? -12.690 -5.160 -9.292 1.00 89.06 105 GLY A CA 1
ATOM 792 C C . GLY A 1 105 ? -12.182 -6.597 -9.151 1.00 89.06 105 GLY A C 1
ATOM 793 O O . GLY A 1 105 ? -12.729 -7.354 -8.351 1.00 89.06 105 GLY A O 1
ATOM 794 N N . ALA A 1 106 ? -11.168 -6.984 -9.931 1.00 95.19 106 ALA A N 1
ATOM 795 C CA . ALA A 1 106 ? -10.503 -8.269 -9.773 1.00 95.19 106 ALA A CA 1
ATOM 796 C C . ALA A 1 106 ? -9.890 -8.404 -8.367 1.00 95.19 106 ALA A C 1
ATOM 798 O O . ALA A 1 106 ? -9.552 -7.421 -7.709 1.00 95.19 106 ALA A O 1
ATOM 799 N N . SER A 1 107 ? -9.730 -9.644 -7.919 1.00 96.94 107 SER A N 1
ATOM 800 C CA . SER A 1 107 ? -9.142 -9.975 -6.614 1.00 96.94 107 SER A CA 1
ATOM 801 C C . SER A 1 107 ? -7.734 -10.562 -6.716 1.00 96.94 107 SER A C 1
ATOM 803 O O . SER A 1 107 ? -7.012 -10.593 -5.718 1.00 96.94 107 SER A O 1
ATOM 805 N N . VAL A 1 108 ? -7.338 -11.018 -7.910 1.00 98.44 108 VAL A N 1
ATOM 806 C CA . VAL A 1 108 ? -6.026 -11.603 -8.202 1.00 98.44 108 VAL A CA 1
ATOM 807 C C . VAL A 1 108 ? -5.522 -11.101 -9.557 1.00 98.44 108 VAL A C 1
ATOM 809 O O . VAL A 1 108 ? -6.269 -11.071 -10.535 1.00 98.44 108 VAL A O 1
ATOM 812 N N . GLU A 1 109 ? -4.239 -10.765 -9.631 1.00 98.44 109 GLU A N 1
ATOM 813 C CA . GLU A 1 109 ? -3.493 -10.567 -10.873 1.00 98.44 109 GLU A CA 1
ATOM 814 C C . GLU A 1 109 ? -2.187 -11.369 -10.826 1.00 98.44 109 GLU A C 1
ATOM 816 O O . GLU A 1 109 ? -1.514 -11.405 -9.793 1.00 98.44 109 GLU A O 1
ATOM 821 N N . ILE A 1 110 ? -1.824 -12.026 -11.931 1.00 98.56 110 ILE A N 1
ATOM 822 C CA . ILE A 1 110 ? -0.570 -12.784 -12.045 1.00 98.56 110 ILE A CA 1
ATOM 823 C C . ILE A 1 110 ? 0.292 -12.228 -13.179 1.00 98.56 110 ILE A C 1
ATOM 825 O O . ILE A 1 110 ? -0.105 -12.238 -14.341 1.00 98.56 110 ILE A O 1
ATOM 829 N N . ASP A 1 111 ? 1.499 -11.799 -12.828 1.00 96.69 111 ASP A N 1
ATOM 830 C CA . ASP A 1 111 ? 2.610 -11.495 -13.740 1.00 96.69 111 ASP A CA 1
ATOM 831 C C . ASP A 1 111 ? 3.554 -12.704 -13.812 1.00 96.69 111 ASP A C 1
ATOM 833 O O . ASP A 1 111 ? 3.764 -13.385 -12.801 1.00 96.69 111 ASP A O 1
ATOM 837 N N . ALA A 1 112 ? 4.124 -12.975 -14.988 1.00 97.81 112 ALA A N 1
ATOM 838 C CA . ALA A 1 112 ? 5.061 -14.072 -15.178 1.00 97.81 112 ALA A CA 1
ATOM 839 C C . ALA A 1 112 ? 6.179 -13.759 -16.183 1.00 97.81 112 ALA A C 1
ATOM 841 O O . ALA A 1 112 ? 6.000 -13.070 -17.189 1.00 97.81 112 ALA A O 1
ATOM 842 N N . ILE A 1 113 ? 7.336 -14.369 -15.926 1.00 97.81 113 ILE A N 1
ATOM 843 C CA . ILE A 1 113 ? 8.471 -14.457 -16.844 1.00 97.81 113 ILE A CA 1
ATOM 844 C C . ILE A 1 113 ? 8.702 -15.938 -17.137 1.00 97.81 113 ILE A C 1
ATOM 846 O O . ILE A 1 113 ? 8.757 -16.752 -16.208 1.00 97.81 113 ILE A O 1
ATOM 850 N N . ALA A 1 114 ? 8.866 -16.277 -18.411 1.00 97.12 114 ALA A N 1
ATOM 851 C CA . ALA A 1 114 ? 9.137 -17.631 -18.876 1.00 97.12 114 ALA A CA 1
ATOM 852 C C . ALA A 1 114 ? 10.389 -17.689 -19.760 1.00 97.12 114 ALA A C 1
ATOM 854 O O . ALA A 1 114 ? 10.746 -16.702 -20.399 1.00 97.12 114 ALA A O 1
ATOM 855 N N . ASP A 1 115 ? 11.040 -18.847 -19.793 1.00 95.94 115 ASP A N 1
ATOM 856 C CA . ASP A 1 115 ? 12.135 -19.184 -20.703 1.00 95.94 115 ASP A CA 1
ATOM 857 C C . ASP A 1 115 ? 11.648 -20.274 -21.661 1.00 95.94 115 ASP A C 1
ATOM 859 O O . ASP A 1 115 ? 11.609 -21.454 -21.322 1.00 95.94 115 ASP A O 1
ATOM 863 N N . VAL A 1 116 ? 11.199 -19.859 -22.844 1.00 93.94 116 VAL A N 1
ATOM 864 C CA . VAL A 1 116 ? 10.613 -20.737 -23.856 1.00 93.94 116 VAL A CA 1
ATOM 865 C C . VAL A 1 116 ? 11.678 -21.033 -24.902 1.00 93.94 116 VAL A C 1
ATOM 867 O O . VAL A 1 116 ? 12.076 -20.151 -25.668 1.00 93.94 116 VAL A O 1
ATOM 870 N N . ALA A 1 117 ? 12.135 -22.284 -24.952 1.00 84.56 117 ALA A N 1
ATOM 871 C CA . ALA A 1 117 ? 13.142 -22.715 -25.916 1.00 84.56 117 ALA A CA 1
ATOM 872 C C . ALA A 1 117 ? 12.704 -22.409 -27.361 1.00 84.56 117 ALA A C 1
ATOM 874 O O . ALA A 1 117 ? 11.542 -22.594 -27.736 1.00 84.56 117 ALA A O 1
ATOM 875 N N . ASP A 1 118 ? 13.646 -21.965 -28.195 1.00 71.38 118 ASP A N 1
ATOM 876 C CA . ASP A 1 118 ? 13.385 -21.837 -29.625 1.00 71.38 118 ASP A CA 1
ATOM 877 C C . ASP A 1 118 ? 13.135 -23.221 -30.226 1.00 71.38 118 ASP A C 1
ATOM 879 O O . ASP A 1 118 ? 13.931 -24.151 -30.067 1.00 71.38 118 ASP A O 1
ATOM 883 N N . VAL A 1 119 ? 12.036 -23.351 -30.969 1.00 55.72 119 VAL A N 1
ATOM 884 C CA . VAL A 1 119 ? 11.888 -24.474 -31.892 1.00 55.72 119 VAL A CA 1
ATOM 885 C C . VAL A 1 119 ? 12.977 -24.293 -32.953 1.00 55.72 119 VAL A C 1
ATOM 887 O O . VAL A 1 119 ? 12.995 -23.243 -33.605 1.00 55.72 119 VAL A O 1
ATOM 890 N N . PRO A 1 120 ? 13.896 -25.258 -33.154 1.00 39.44 120 PRO A N 1
ATOM 891 C CA . PRO A 1 120 ? 14.883 -25.138 -34.213 1.00 39.44 120 PRO A CA 1
ATOM 892 C C . PRO A 1 120 ? 14.142 -24.966 -35.538 1.00 39.44 120 PRO A C 1
ATOM 894 O O . PRO A 1 120 ? 13.331 -25.814 -35.913 1.00 39.44 120 PRO A O 1
ATOM 897 N N . HIS A 1 121 ? 14.407 -23.857 -36.235 1.00 36.34 121 HIS A N 1
ATOM 898 C CA . HIS A 1 121 ? 14.000 -23.685 -37.624 1.00 36.34 121 HIS A CA 1
ATOM 899 C C . HIS A 1 121 ? 14.588 -24.859 -38.411 1.00 36.34 121 HIS A C 1
ATOM 901 O O . HIS A 1 121 ? 15.793 -24.914 -38.664 1.00 36.34 121 HIS A O 1
ATOM 907 N N . SER A 1 122 ? 13.747 -25.837 -38.747 1.00 32.22 122 SER A N 1
ATOM 908 C CA . SER A 1 122 ? 14.102 -26.873 -39.702 1.00 32.22 122 SER A CA 1
ATOM 909 C C . SER A 1 122 ? 14.478 -26.181 -41.004 1.00 32.22 122 SER A C 1
ATOM 911 O O . SER A 1 122 ? 13.687 -25.419 -41.561 1.00 32.22 122 SER A O 1
ATOM 913 N N . ALA A 1 123 ? 15.703 -26.436 -41.448 1.00 40.09 123 ALA A N 1
ATOM 914 C CA . ALA A 1 123 ? 16.195 -26.065 -42.757 1.00 40.09 123 ALA A CA 1
ATOM 915 C C . ALA A 1 123 ? 15.232 -26.577 -43.836 1.00 40.09 123 ALA A C 1
ATOM 917 O O . ALA A 1 123 ? 15.142 -27.781 -44.040 1.00 40.09 123 ALA A O 1
ATOM 918 N N . ASP A 1 124 ? 14.532 -25.664 -44.504 1.00 32.09 124 ASP A N 1
ATOM 919 C CA . ASP A 1 124 ? 14.031 -25.872 -45.860 1.00 32.09 124 ASP A CA 1
ATOM 920 C C . ASP A 1 124 ? 13.654 -24.529 -46.496 1.00 32.09 124 ASP A C 1
ATOM 922 O O . ASP A 1 124 ? 12.617 -23.931 -46.212 1.00 32.09 124 ASP A O 1
ATOM 926 N N . SER A 1 125 ? 14.562 -24.020 -47.326 1.00 30.73 125 SER A N 1
ATOM 927 C CA . SER A 1 125 ? 14.280 -23.391 -48.626 1.00 30.73 125 SER A CA 1
ATOM 928 C C . SER A 1 125 ? 15.585 -22.832 -49.190 1.00 30.73 125 SER A C 1
ATOM 930 O O . SER A 1 125 ? 15.960 -21.679 -48.992 1.00 30.73 125 SER A O 1
ATOM 932 N N . ALA A 1 126 ? 16.304 -23.709 -49.888 1.00 30.08 126 ALA A N 1
ATOM 933 C CA . ALA A 1 126 ? 17.215 -23.294 -50.940 1.00 30.08 126 ALA A CA 1
ATOM 934 C C . ALA A 1 126 ? 16.411 -22.921 -52.203 1.00 30.08 126 ALA A C 1
ATOM 936 O O . ALA A 1 126 ? 15.332 -23.463 -52.437 1.00 30.08 126 ALA A O 1
ATOM 937 N N . ASP A 1 127 ? 17.019 -22.045 -53.003 1.00 29.83 127 ASP A N 1
ATOM 938 C CA . ASP A 1 127 ? 16.690 -21.616 -54.369 1.00 29.83 127 ASP A CA 1
ATOM 939 C C . ASP A 1 127 ? 15.564 -20.585 -54.581 1.00 29.83 127 ASP A C 1
ATOM 941 O O . ASP A 1 127 ? 14.382 -20.891 -54.696 1.00 29.83 127 ASP A O 1
ATOM 945 N N . SER A 1 128 ? 15.946 -19.337 -54.873 1.00 30.03 128 SER A N 1
ATOM 946 C CA . SER A 1 128 ? 16.316 -18.970 -56.253 1.00 30.03 128 SER A CA 1
ATOM 947 C C . SER A 1 128 ? 16.887 -17.543 -56.354 1.00 30.03 128 SER A C 1
ATOM 949 O O . SER A 1 128 ? 16.495 -16.618 -55.650 1.00 30.03 128 SER A O 1
ATOM 951 N N . VAL A 1 129 ? 17.878 -17.446 -57.237 1.00 31.81 129 VAL A N 1
ATOM 952 C CA . VAL A 1 129 ? 18.700 -16.313 -57.704 1.00 31.81 129 VAL A CA 1
ATOM 953 C C . VAL A 1 129 ? 17.792 -15.395 -58.572 1.00 31.81 129 VAL A C 1
ATOM 955 O O . VAL A 1 129 ? 16.831 -15.898 -59.144 1.00 31.81 129 VAL A O 1
ATOM 958 N N . ASP A 1 130 ? 17.923 -14.069 -58.709 1.00 29.02 130 ASP A N 1
ATOM 959 C CA . ASP A 1 130 ? 19.013 -13.347 -59.377 1.00 29.02 130 ASP A CA 1
ATOM 960 C C . ASP A 1 130 ? 18.728 -11.818 -59.478 1.00 29.02 130 ASP A C 1
ATOM 962 O O . ASP A 1 130 ? 17.586 -11.408 -59.677 1.00 29.02 130 ASP A O 1
ATOM 966 N N . SER A 1 131 ? 19.819 -11.040 -59.484 1.00 28.02 131 SER A N 1
ATOM 967 C CA . SER A 1 131 ? 20.110 -9.836 -60.291 1.00 28.02 131 SER A CA 1
ATOM 968 C C . SER A 1 131 ? 19.564 -8.412 -60.028 1.00 28.02 131 SER A C 1
ATOM 970 O O . SER A 1 131 ? 18.371 -8.127 -60.093 1.00 28.02 131 SER A O 1
ATOM 972 N N . ALA A 1 132 ? 20.577 -7.521 -60.010 1.00 27.73 132 ALA A N 1
ATOM 973 C CA . ALA A 1 132 ? 20.697 -6.141 -60.526 1.00 27.73 132 ALA A CA 1
ATOM 974 C C . ALA A 1 132 ? 20.623 -5.009 -59.477 1.00 27.73 132 ALA A C 1
ATOM 976 O O . ALA A 1 132 ? 19.564 -4.693 -58.951 1.00 27.73 132 ALA A O 1
ATOM 977 N N . GLU A 1 133 ? 21.763 -4.519 -58.971 1.00 27.67 133 GLU A N 1
ATOM 978 C CA . GLU A 1 133 ? 22.686 -3.493 -59.524 1.00 27.67 133 GLU A CA 1
ATOM 979 C C . GLU A 1 133 ? 22.247 -2.022 -59.333 1.00 27.67 133 GLU A C 1
ATOM 981 O O . GLU A 1 133 ? 21.304 -1.543 -59.951 1.00 27.67 133 GLU A O 1
ATOM 986 N N . SER A 1 134 ? 23.080 -1.318 -58.548 1.00 25.22 134 SER A N 1
ATOM 987 C CA . SER A 1 134 ? 23.621 0.037 -58.778 1.00 25.22 134 SER A CA 1
ATOM 988 C C . SER A 1 134 ? 22.718 1.275 -58.654 1.00 25.22 134 SER A C 1
ATOM 990 O O . SER A 1 134 ? 21.874 1.528 -59.503 1.00 25.22 134 SER A O 1
ATOM 992 N N . ALA A 1 135 ? 23.041 2.157 -57.694 1.00 28.27 135 ALA A N 1
ATOM 993 C CA . ALA A 1 135 ? 23.539 3.520 -57.969 1.00 28.27 135 ALA A CA 1
ATOM 994 C C . ALA A 1 135 ? 23.874 4.300 -56.676 1.00 28.27 135 ALA A C 1
ATOM 996 O O . ALA A 1 135 ? 23.294 4.090 -55.615 1.00 28.27 135 ALA A O 1
ATOM 997 N N . GLU A 1 136 ? 24.858 5.183 -56.815 1.00 27.77 136 GLU A N 1
ATOM 998 C CA . GLU A 1 136 ? 25.621 5.930 -55.812 1.00 27.77 136 GLU A CA 1
ATOM 999 C C . GLU A 1 136 ? 24.955 7.230 -55.302 1.00 27.77 136 GLU A C 1
ATOM 1001 O O . GLU A 1 136 ? 24.051 7.759 -55.943 1.00 27.77 136 GLU A O 1
ATOM 1006 N N . SER A 1 137 ? 25.604 7.823 -54.275 1.00 26.97 137 SER A N 1
ATOM 1007 C CA . SER A 1 137 ? 25.865 9.277 -54.101 1.00 26.97 137 SER A CA 1
ATOM 1008 C C . SER A 1 137 ? 24.719 10.160 -53.566 1.00 26.97 137 SER A C 1
ATOM 1010 O O . SER A 1 137 ? 23.578 10.009 -53.969 1.00 26.97 137 SER A O 1
ATOM 1012 N N . ALA A 1 138 ? 24.893 11.196 -52.736 1.00 27.59 138 ALA A N 1
ATOM 1013 C CA . ALA A 1 138 ? 25.926 11.716 -51.829 1.00 27.59 138 ALA A CA 1
ATOM 1014 C C . ALA A 1 138 ? 25.339 12.997 -51.181 1.00 27.59 138 ALA A C 1
ATOM 1016 O O . ALA A 1 138 ? 24.598 13.713 -51.848 1.00 27.59 138 ALA A O 1
ATOM 1017 N N . GLY A 1 139 ? 25.770 13.331 -49.954 1.00 24.69 139 GLY A N 1
ATOM 1018 C CA . GLY A 1 139 ? 25.799 14.699 -49.388 1.00 24.69 139 GLY A CA 1
ATOM 1019 C C . GLY A 1 139 ? 24.451 15.357 -49.024 1.00 24.69 139 GLY A C 1
ATOM 1020 O O . GLY A 1 139 ? 23.419 15.055 -49.593 1.00 24.69 139 GLY A O 1
ATOM 1021 N N . ASN A 1 140 ? 24.355 16.321 -48.109 1.00 27.80 140 ASN A N 1
ATOM 1022 C CA . ASN A 1 140 ? 25.309 16.969 -47.213 1.00 27.80 140 ASN A CA 1
ATOM 1023 C C . ASN A 1 140 ? 24.509 17.864 -46.231 1.00 27.80 140 ASN A C 1
ATOM 1025 O O . ASN A 1 140 ? 23.466 18.393 -46.607 1.00 27.80 140 ASN A O 1
ATOM 1029 N N . SER A 1 141 ? 25.093 18.092 -45.049 1.00 29.16 141 SER A N 1
ATOM 1030 C CA . SER A 1 141 ? 25.012 19.285 -44.175 1.00 29.16 141 SER A CA 1
ATOM 1031 C C . SER A 1 141 ? 23.681 19.772 -43.576 1.00 29.16 141 SER A C 1
ATOM 1033 O O . SER A 1 141 ? 22.864 20.396 -44.248 1.00 29.16 141 SER A O 1
ATOM 1035 N N . ASP A 1 142 ? 23.594 19.624 -42.250 1.00 29.06 142 ASP A N 1
ATOM 1036 C CA . ASP A 1 142 ? 23.709 20.702 -41.247 1.00 29.06 142 ASP A CA 1
ATOM 1037 C C . ASP A 1 142 ? 23.139 22.092 -41.571 1.00 29.06 142 ASP A C 1
ATOM 1039 O O . ASP A 1 142 ? 23.722 22.823 -42.369 1.00 29.06 142 ASP A O 1
ATOM 1043 N N . ILE A 1 143 ? 22.161 22.536 -40.763 1.00 32.34 143 ILE A N 1
ATOM 1044 C CA . ILE A 1 143 ? 22.247 23.814 -40.029 1.00 32.34 143 ILE A CA 1
ATOM 1045 C C . ILE A 1 143 ? 21.728 23.610 -38.597 1.00 32.34 143 ILE A C 1
ATOM 1047 O O . ILE A 1 143 ? 20.638 23.094 -38.364 1.00 32.34 143 ILE A O 1
ATOM 1051 N N . ALA A 1 144 ? 22.570 24.035 -37.661 1.00 30.08 144 ALA A N 1
ATOM 1052 C CA . ALA A 1 144 ? 22.470 23.925 -36.219 1.00 30.08 144 ALA A CA 1
ATOM 1053 C C . ALA A 1 144 ? 21.742 25.103 -35.533 1.00 30.08 144 ALA A C 1
ATOM 1055 O O . ALA A 1 144 ? 21.493 26.144 -36.142 1.00 30.08 144 ALA A O 1
ATOM 1056 N N . ASN A 1 145 ? 21.626 24.936 -34.205 1.00 30.88 145 ASN A N 1
ATOM 1057 C CA . ASN A 1 145 ? 21.552 25.924 -33.112 1.00 30.88 145 ASN A CA 1
ATOM 1058 C C . ASN A 1 145 ? 20.153 26.409 -32.662 1.00 30.88 145 ASN A C 1
ATOM 1060 O O . ASN A 1 145 ? 19.308 26.732 -33.480 1.00 30.88 145 ASN A O 1
ATOM 1064 N N . ALA A 1 146 ? 19.851 26.553 -31.360 1.00 28.88 146 ALA A N 1
ATOM 1065 C CA . ALA A 1 146 ? 20.739 26.617 -30.192 1.00 28.88 146 ALA A CA 1
ATOM 1066 C C . ALA A 1 146 ? 20.000 26.414 -28.840 1.00 28.88 146 ALA A C 1
ATOM 1068 O O . ALA A 1 146 ? 18.996 27.064 -28.570 1.00 28.88 146 ALA A O 1
ATOM 1069 N N . THR A 1 147 ? 20.593 25.563 -27.991 1.00 29.83 147 THR A N 1
ATOM 1070 C CA . THR A 1 147 ? 20.950 25.742 -26.560 1.00 29.83 147 THR A CA 1
ATOM 1071 C C . THR A 1 147 ? 19.999 26.373 -25.531 1.00 29.83 147 THR A C 1
ATOM 1073 O O . THR A 1 147 ? 19.747 27.574 -25.552 1.00 29.83 147 THR A O 1
ATOM 1076 N N . ALA A 1 148 ? 19.796 25.618 -24.442 1.00 27.81 148 ALA A N 1
ATOM 1077 C CA . ALA A 1 148 ? 20.118 26.077 -23.084 1.00 27.81 148 ALA A CA 1
ATOM 1078 C C . ALA A 1 148 ? 20.559 24.883 -22.206 1.00 27.81 148 ALA A C 1
ATOM 1080 O O . ALA A 1 148 ? 19.761 24.264 -21.506 1.00 27.81 148 ALA A O 1
ATOM 1081 N N . THR A 1 149 ? 21.851 24.552 -22.263 1.00 32.41 149 THR A N 1
ATOM 1082 C CA . THR A 1 149 ? 22.505 23.581 -21.373 1.00 32.41 149 THR A CA 1
ATOM 1083 C C . THR A 1 149 ? 23.019 24.335 -20.149 1.00 32.41 149 THR A C 1
ATOM 1085 O O . THR A 1 149 ? 23.971 25.105 -20.260 1.00 32.41 149 THR A O 1
ATOM 1088 N N . SER A 1 150 ? 22.389 24.145 -18.989 1.00 36.94 150 SER A N 1
ATOM 1089 C CA . SER A 1 150 ? 22.959 24.586 -17.712 1.00 36.94 150 SER A CA 1
ATOM 1090 C C . SER A 1 150 ? 23.873 23.487 -17.176 1.00 36.94 150 SER A C 1
ATOM 1092 O O . SER A 1 150 ? 23.477 22.323 -17.106 1.00 36.94 150 SER A O 1
ATOM 1094 N N . GLY A 1 151 ? 25.117 23.861 -16.877 1.00 35.03 151 GLY A N 1
ATOM 1095 C CA . GLY A 1 151 ? 26.207 22.958 -16.531 1.00 35.03 151 GLY A CA 1
ATOM 1096 C C . GLY A 1 151 ? 25.928 22.137 -15.276 1.00 35.03 151 GLY A C 1
ATOM 1097 O O . GLY A 1 151 ? 25.740 22.682 -14.191 1.00 35.03 151 GLY A O 1
ATOM 1098 N N . ARG A 1 152 ? 25.967 20.813 -15.429 1.00 43.97 152 ARG A N 1
ATOM 1099 C CA . ARG A 1 152 ? 26.113 19.863 -14.327 1.00 43.97 152 ARG A CA 1
ATOM 1100 C C . ARG A 1 152 ? 27.565 19.380 -14.382 1.00 43.97 152 ARG A C 1
ATOM 1102 O O . ARG A 1 152 ? 27.997 18.851 -15.406 1.00 43.97 152 ARG A O 1
ATOM 1109 N N . THR A 1 153 ? 28.341 19.634 -13.330 1.00 33.62 153 THR A N 1
ATOM 1110 C CA . THR A 1 153 ? 29.674 19.036 -13.159 1.00 33.62 153 THR A CA 1
ATOM 1111 C C . THR A 1 153 ? 29.520 17.513 -13.251 1.00 33.62 153 THR A C 1
ATOM 1113 O O . THR A 1 153 ? 28.600 16.993 -12.616 1.00 33.62 153 THR A O 1
ATOM 1116 N N . PRO A 1 154 ? 30.342 16.782 -14.026 1.00 37.88 154 PRO A N 1
ATOM 1117 C CA . PRO A 1 154 ? 30.190 15.336 -14.134 1.00 37.88 154 PRO A CA 1
ATOM 1118 C C . PRO A 1 154 ? 30.452 14.702 -12.764 1.00 37.88 154 PRO A C 1
ATOM 1120 O O . PRO A 1 154 ? 31.568 14.788 -12.250 1.00 37.88 154 PRO A O 1
ATOM 1123 N N . MET A 1 155 ? 29.422 14.102 -12.162 1.00 45.94 155 MET A N 1
ATOM 1124 C CA . MET A 1 155 ? 29.585 13.204 -11.017 1.00 45.94 155 MET A CA 1
ATOM 1125 C C . MET A 1 155 ? 30.353 11.957 -11.467 1.00 45.94 155 MET A C 1
ATOM 1127 O O . MET A 1 155 ? 30.230 11.530 -12.620 1.00 45.94 155 MET A O 1
ATOM 1131 N N . SER A 1 156 ? 31.182 11.406 -10.579 1.00 44.50 156 SER A N 1
ATOM 1132 C CA . SER A 1 156 ? 31.984 10.224 -10.891 1.00 44.50 156 SER A CA 1
ATOM 1133 C C . SER A 1 156 ? 31.071 9.027 -11.203 1.00 44.50 156 SER A C 1
ATOM 1135 O O . SER A 1 156 ? 29.935 8.968 -10.738 1.00 44.50 156 SER A O 1
ATOM 1137 N N . ALA A 1 157 ? 31.539 8.062 -12.001 1.00 51.41 157 ALA A N 1
ATOM 1138 C CA . ALA A 1 157 ? 30.749 6.871 -12.343 1.00 51.41 157 ALA A CA 1
ATOM 1139 C C . ALA A 1 157 ? 30.351 6.022 -11.112 1.00 51.41 157 ALA A C 1
ATOM 1141 O O . ALA A 1 157 ? 29.433 5.212 -11.213 1.00 51.41 157 ALA A O 1
ATOM 1142 N N . ASP A 1 158 ? 31.010 6.241 -9.968 1.00 52.09 158 ASP A N 1
ATOM 1143 C CA . ASP A 1 158 ? 30.729 5.602 -8.676 1.00 52.09 158 ASP A CA 1
ATOM 1144 C C . ASP A 1 158 ? 29.589 6.289 -7.891 1.00 52.09 158 ASP A C 1
ATOM 1146 O O . ASP A 1 158 ? 29.049 5.706 -6.955 1.00 52.09 158 ASP A O 1
ATOM 1150 N N . ASP A 1 159 ? 29.172 7.495 -8.298 1.00 61.16 159 ASP A N 1
ATOM 1151 C CA . ASP A 1 159 ? 28.129 8.289 -7.628 1.00 61.16 159 ASP A CA 1
ATOM 1152 C C . ASP A 1 159 ? 26.748 8.197 -8.309 1.00 61.16 159 ASP A C 1
ATOM 1154 O O . ASP A 1 159 ? 25.804 8.870 -7.892 1.00 61.16 159 ASP A O 1
ATOM 1158 N N . GLN A 1 160 ? 26.606 7.401 -9.377 1.00 73.44 160 GLN A N 1
ATOM 1159 C CA . GLN A 1 160 ? 25.334 7.277 -10.099 1.00 73.44 160 GLN A CA 1
ATOM 1160 C C . GLN A 1 160 ? 24.333 6.399 -9.348 1.00 73.44 160 GLN A C 1
ATOM 1162 O O . GLN A 1 160 ? 24.579 5.219 -9.062 1.00 73.44 160 GLN A O 1
ATOM 1167 N N . ASP A 1 161 ? 23.146 6.945 -9.100 1.00 84.56 161 ASP A N 1
ATOM 1168 C CA . ASP A 1 161 ? 22.075 6.209 -8.450 1.00 84.56 161 ASP A CA 1
ATOM 1169 C C . ASP A 1 161 ? 21.233 5.389 -9.449 1.00 84.56 161 ASP A C 1
ATOM 1171 O O . ASP A 1 161 ? 21.493 5.287 -10.650 1.00 84.56 161 ASP A O 1
ATOM 1175 N N . TYR A 1 162 ? 20.215 4.702 -8.931 1.00 80.62 162 TYR A N 1
ATOM 1176 C CA . TYR A 1 162 ? 19.319 3.898 -9.763 1.00 80.62 162 TYR A CA 1
ATOM 1177 C C . TYR A 1 162 ? 18.526 4.736 -10.782 1.00 80.62 162 TYR A C 1
ATOM 1179 O O . TYR A 1 162 ? 18.271 4.251 -11.881 1.00 80.62 162 TYR A O 1
ATOM 1187 N N . ILE A 1 163 ? 18.125 5.960 -10.429 1.00 87.06 163 ILE A N 1
ATOM 1188 C CA . ILE A 1 163 ? 17.367 6.849 -11.314 1.00 87.06 163 ILE A CA 1
ATOM 1189 C C . ILE A 1 163 ? 18.248 7.336 -12.459 1.00 87.06 163 ILE A C 1
ATOM 1191 O O . ILE A 1 163 ? 17.771 7.344 -13.590 1.00 87.06 163 ILE A O 1
ATOM 1195 N N . ASP A 1 164 ? 19.532 7.610 -12.217 1.00 87.62 164 ASP A N 1
ATOM 1196 C CA . ASP A 1 164 ? 20.478 7.950 -13.291 1.00 87.62 164 ASP A CA 1
ATOM 1197 C C . ASP A 1 164 ? 20.538 6.846 -14.362 1.00 87.62 164 ASP A C 1
ATOM 1199 O O . ASP A 1 164 ? 20.501 7.114 -15.569 1.00 87.62 164 ASP A O 1
ATOM 1203 N N . ARG A 1 165 ? 20.530 5.575 -13.931 1.00 87.00 165 ARG A N 1
ATOM 1204 C CA . ARG A 1 165 ? 20.465 4.426 -14.850 1.00 87.00 165 ARG A CA 1
ATOM 1205 C C . ARG A 1 165 ? 19.134 4.343 -15.597 1.00 87.00 165 ARG A C 1
ATOM 1207 O O . ARG A 1 165 ? 19.144 4.114 -16.803 1.00 87.00 165 ARG A O 1
ATOM 1214 N N . VAL A 1 166 ? 18.004 4.541 -14.914 1.00 82.06 166 VAL A N 1
ATOM 1215 C CA . VAL A 1 166 ? 16.667 4.519 -15.544 1.00 82.06 166 VAL A CA 1
ATOM 1216 C C . VAL A 1 166 ? 16.523 5.640 -16.573 1.00 82.06 166 VAL A C 1
ATOM 1218 O O . VAL A 1 166 ? 16.022 5.406 -17.669 1.00 82.06 166 VAL A O 1
ATOM 1221 N N . MET A 1 167 ? 17.010 6.842 -16.266 1.00 86.19 167 MET A N 1
ATOM 1222 C CA . MET A 1 167 ? 17.010 7.965 -17.203 1.00 86.19 167 MET A CA 1
ATOM 1223 C C . MET A 1 167 ? 17.885 7.682 -18.426 1.00 86.19 167 MET A C 1
ATOM 1225 O O . MET A 1 167 ? 17.479 7.987 -19.547 1.00 86.19 167 MET A O 1
ATOM 1229 N N . THR A 1 168 ? 19.048 7.048 -18.231 1.00 88.25 168 THR A N 1
ATOM 1230 C CA . THR A 1 168 ? 19.931 6.625 -19.332 1.00 88.25 168 THR A CA 1
ATOM 1231 C C . THR A 1 168 ? 19.232 5.617 -20.248 1.00 88.25 168 THR A C 1
ATOM 1233 O O . THR A 1 168 ? 19.294 5.744 -21.468 1.00 88.25 168 THR A O 1
ATOM 1236 N N . GLN A 1 169 ? 18.522 4.644 -19.670 1.00 85.56 169 GLN A N 1
ATOM 1237 C CA . GLN A 1 169 ? 17.766 3.641 -20.425 1.00 85.56 169 GLN A CA 1
ATOM 1238 C C . GLN A 1 169 ? 16.619 4.266 -21.223 1.00 85.56 169 GLN A C 1
ATOM 1240 O O . GLN A 1 169 ? 16.492 3.986 -22.411 1.00 85.56 169 GLN A O 1
ATOM 1245 N N . TRP A 1 170 ? 15.824 5.144 -20.604 1.00 84.06 170 TRP A N 1
ATOM 1246 C CA . TRP A 1 170 ? 14.738 5.837 -21.300 1.00 84.06 170 TRP A CA 1
ATOM 1247 C C . TRP A 1 170 ? 15.242 6.743 -22.418 1.00 84.06 170 TRP A C 1
ATOM 1249 O O . TRP A 1 170 ? 14.678 6.722 -23.503 1.00 84.06 170 TRP A O 1
ATOM 1259 N N . SER A 1 171 ? 16.336 7.472 -22.191 1.00 88.38 171 SER A N 1
ATOM 1260 C CA . SER A 1 171 ? 16.929 8.332 -23.224 1.00 88.38 171 SER A CA 1
ATOM 1261 C C . SER A 1 171 ? 17.452 7.527 -24.420 1.00 88.38 171 SER A C 1
ATOM 1263 O O . SER A 1 171 ? 17.458 8.025 -25.540 1.00 88.38 171 SER A O 1
ATOM 1265 N N . ALA A 1 172 ? 17.906 6.288 -24.192 1.00 86.25 172 ALA A N 1
ATOM 1266 C CA . ALA A 1 172 ? 18.330 5.388 -25.262 1.00 86.25 172 ALA A CA 1
ATOM 1267 C C . ALA A 1 172 ? 17.142 4.756 -26.006 1.00 86.25 172 ALA A C 1
ATOM 1269 O O . ALA A 1 172 ? 17.232 4.536 -27.212 1.00 86.25 172 ALA A O 1
ATOM 1270 N N . ALA A 1 173 ? 16.056 4.448 -25.293 1.00 87.88 173 ALA A N 1
ATOM 1271 C CA . ALA A 1 173 ? 14.863 3.826 -25.859 1.00 87.88 173 ALA A CA 1
ATOM 1272 C C . ALA A 1 173 ? 13.986 4.821 -26.636 1.00 87.88 173 ALA A C 1
ATOM 1274 O O . ALA A 1 173 ? 13.495 4.481 -27.706 1.00 87.88 173 ALA A O 1
ATOM 1275 N N . GLU A 1 174 ? 13.820 6.039 -26.117 1.00 90.50 174 GLU A N 1
ATOM 1276 C CA . GLU A 1 174 ? 12.945 7.083 -26.663 1.00 90.50 174 GLU A CA 1
ATOM 1277 C C . GLU A 1 174 ? 13.666 8.447 -26.643 1.00 90.50 174 GLU A C 1
ATOM 1279 O O . GLU A 1 174 ? 13.443 9.258 -25.740 1.00 90.50 174 GLU A O 1
ATOM 1284 N N . PRO A 1 175 ? 14.550 8.736 -27.621 1.00 91.00 175 PRO A N 1
ATOM 1285 C CA . PRO A 1 175 ? 15.406 9.930 -27.600 1.00 91.00 175 PRO A CA 1
ATOM 1286 C C . PRO A 1 175 ? 14.663 11.274 -27.631 1.00 91.00 175 PRO 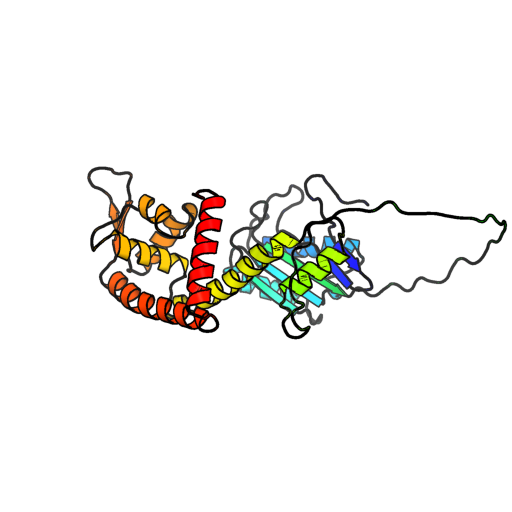A C 1
ATOM 1288 O O . PRO A 1 175 ? 15.234 12.299 -27.262 1.00 91.00 175 PRO A O 1
ATOM 1291 N N . GLU A 1 176 ? 13.407 11.288 -28.089 1.00 92.94 176 GLU A N 1
ATOM 1292 C CA . GLU A 1 176 ? 12.571 12.495 -28.145 1.00 92.94 176 GLU A CA 1
ATOM 1293 C C . GLU A 1 176 ? 11.870 12.809 -26.809 1.00 92.94 176 GLU A C 1
ATOM 1295 O O . GLU A 1 176 ? 11.336 13.907 -26.636 1.00 92.94 176 GLU A O 1
ATOM 1300 N N . LEU A 1 177 ? 11.868 11.875 -25.850 1.00 89.56 177 LEU A N 1
ATOM 1301 C CA . LEU A 1 177 ? 11.189 12.039 -24.567 1.00 89.56 177 LEU A CA 1
ATOM 1302 C C . LEU A 1 177 ? 12.035 12.857 -23.579 1.00 89.56 177 LEU A C 1
ATOM 1304 O O . LEU A 1 177 ? 13.184 12.528 -23.282 1.00 89.56 177 LEU A O 1
ATOM 1308 N N . ASP A 1 178 ? 11.435 13.887 -22.975 1.00 91.38 178 ASP A N 1
ATOM 1309 C CA . ASP A 1 178 ? 12.061 14.598 -21.859 1.00 91.38 178 ASP A CA 1
ATOM 1310 C C . ASP A 1 178 ? 11.978 13.776 -20.564 1.00 91.38 178 ASP A C 1
ATOM 1312 O O . ASP A 1 178 ? 10.966 13.775 -19.863 1.00 91.38 178 ASP A O 1
ATOM 1316 N N . VAL A 1 179 ? 13.072 13.097 -20.223 1.00 90.94 179 VAL A N 1
ATOM 1317 C CA . VAL A 1 179 ? 13.173 12.255 -19.021 1.00 90.94 179 VAL A CA 1
ATOM 1318 C C . VAL A 1 179 ? 13.513 13.032 -17.745 1.00 90.94 179 VAL A C 1
ATOM 1320 O O . VAL A 1 179 ? 13.497 12.454 -16.659 1.00 90.94 179 VAL A O 1
ATOM 1323 N N . ARG A 1 180 ? 13.808 14.340 -17.827 1.00 92.44 180 ARG A N 1
ATOM 1324 C CA . ARG A 1 180 ? 14.218 15.164 -16.670 1.00 92.44 180 ARG A CA 1
ATOM 1325 C C . ARG A 1 180 ? 13.219 15.181 -15.506 1.00 92.44 180 ARG A C 1
ATOM 1327 O O . ARG A 1 180 ? 13.684 15.282 -14.376 1.00 92.44 180 ARG A O 1
ATOM 1334 N N . PRO A 1 181 ? 11.889 15.040 -15.682 1.00 91.38 181 PRO A N 1
ATOM 1335 C CA . PRO A 1 181 ? 10.976 14.910 -14.543 1.00 91.38 181 PRO A CA 1
ATOM 1336 C C . PRO A 1 181 ? 11.314 13.738 -13.604 1.00 91.38 181 PRO A C 1
ATOM 1338 O O . PRO A 1 181 ? 11.041 13.820 -12.403 1.00 91.38 181 PRO A O 1
ATOM 1341 N N . LEU A 1 182 ? 11.958 12.676 -14.112 1.00 85.62 182 LEU A N 1
ATOM 1342 C CA . LEU A 1 182 ? 12.423 11.555 -13.292 1.00 85.62 182 LEU A CA 1
ATOM 1343 C C . LEU A 1 182 ? 13.517 11.963 -12.302 1.00 85.62 182 LEU A C 1
ATOM 1345 O O . LEU A 1 182 ? 13.598 11.335 -11.245 1.00 85.62 182 LEU A O 1
ATOM 1349 N N . ASP A 1 183 ? 14.283 13.030 -12.581 1.00 87.31 183 ASP A N 1
ATOM 1350 C CA . ASP A 1 183 ? 15.313 13.518 -11.657 1.00 87.31 183 ASP A CA 1
ATOM 1351 C C . ASP A 1 183 ? 14.712 13.814 -10.277 1.00 87.31 183 ASP A C 1
ATOM 1353 O O . ASP A 1 183 ? 15.343 13.537 -9.257 1.00 87.31 183 ASP A O 1
ATOM 1357 N N . VAL A 1 184 ? 13.491 14.360 -10.262 1.00 91.44 184 VAL A N 1
ATOM 1358 C CA . VAL A 1 184 ? 12.773 14.761 -9.050 1.00 91.44 184 VAL A CA 1
ATOM 1359 C C . VAL A 1 184 ? 11.785 13.681 -8.635 1.00 91.44 184 VAL A C 1
ATOM 1361 O O . VAL A 1 184 ? 11.919 13.117 -7.552 1.00 91.44 184 VAL A O 1
ATOM 1364 N N . PHE A 1 185 ? 10.808 13.347 -9.484 1.00 89.38 185 PHE A N 1
ATOM 1365 C CA . PHE A 1 185 ? 9.716 12.451 -9.094 1.00 89.38 185 PHE A CA 1
ATOM 1366 C C . PHE A 1 185 ? 10.167 10.999 -8.937 1.00 89.38 185 PHE A C 1
ATOM 1368 O O . PHE A 1 185 ? 9.676 10.302 -8.051 1.00 89.38 185 PHE A O 1
ATOM 1375 N N . GLY A 1 186 ? 11.151 10.551 -9.722 1.00 84.75 186 GLY A N 1
ATOM 1376 C CA . GLY A 1 186 ? 11.730 9.217 -9.573 1.00 84.75 186 GLY A CA 1
ATOM 1377 C C . GLY A 1 186 ? 12.475 9.066 -8.246 1.00 84.75 186 GLY A C 1
ATOM 1378 O O . GLY A 1 186 ? 12.293 8.076 -7.533 1.00 84.75 186 GLY A O 1
ATOM 1379 N N . ARG A 1 187 ? 13.276 10.070 -7.870 1.00 91.94 187 ARG A N 1
ATOM 1380 C CA . ARG A 1 187 ? 13.988 10.082 -6.583 1.00 91.94 187 ARG A CA 1
ATOM 1381 C C . ARG A 1 187 ? 13.031 10.252 -5.409 1.00 91.94 187 ARG A C 1
ATOM 1383 O O . ARG A 1 187 ? 13.132 9.480 -4.460 1.00 91.94 187 ARG A O 1
ATOM 1390 N N . LEU A 1 188 ? 12.066 11.168 -5.506 1.00 91.81 188 LEU A N 1
ATOM 1391 C CA . LEU A 1 188 ? 11.041 11.388 -4.483 1.00 91.81 188 LEU A CA 1
ATOM 1392 C C . LEU A 1 188 ? 10.248 10.107 -4.211 1.00 91.81 188 LEU A C 1
ATOM 1394 O O . LEU A 1 188 ? 10.126 9.694 -3.062 1.00 91.81 188 LEU A O 1
ATOM 1398 N N . HIS A 1 189 ? 9.790 9.426 -5.264 1.00 83.62 189 HIS A N 1
ATOM 1399 C CA . HIS A 1 189 ? 9.067 8.165 -5.135 1.00 83.62 189 HIS A CA 1
ATOM 1400 C C . HIS A 1 189 ? 9.922 7.074 -4.477 1.00 83.62 189 HIS A C 1
ATOM 1402 O O . HIS A 1 189 ? 9.472 6.391 -3.561 1.00 83.62 189 HIS A O 1
ATOM 1408 N N . ARG A 1 190 ? 11.189 6.926 -4.881 1.00 86.00 190 ARG A N 1
ATOM 1409 C CA . ARG A 1 190 ? 12.089 5.926 -4.280 1.00 86.00 190 ARG A CA 1
ATOM 1410 C C . ARG A 1 190 ? 12.425 6.221 -2.825 1.00 86.00 190 ARG A C 1
ATOM 1412 O O . ARG A 1 190 ? 12.543 5.281 -2.040 1.00 86.00 190 ARG A O 1
ATOM 1419 N N . VAL A 1 191 ? 12.611 7.492 -2.474 1.00 90.25 191 VAL A N 1
ATOM 1420 C CA . VAL A 1 191 ? 12.797 7.918 -1.082 1.00 90.25 191 VAL A CA 1
ATOM 1421 C C . VAL A 1 191 ? 11.537 7.602 -0.285 1.00 90.25 191 VAL A C 1
ATOM 1423 O O . VAL A 1 191 ? 11.648 6.967 0.757 1.00 90.25 191 VAL A O 1
ATOM 1426 N N . TYR A 1 192 ? 10.354 7.924 -0.816 1.00 88.69 192 TYR A N 1
ATOM 1427 C CA . TYR A 1 192 ? 9.077 7.608 -0.180 1.00 88.69 192 TYR A CA 1
ATOM 1428 C C . TYR A 1 192 ? 8.888 6.104 0.056 1.00 88.69 192 TYR A C 1
ATOM 1430 O O . TYR A 1 192 ? 8.562 5.712 1.168 1.00 88.69 192 TYR A O 1
ATOM 1438 N N . LEU A 1 193 ? 9.169 5.240 -0.927 1.00 81.06 193 LEU A N 1
ATOM 1439 C CA . LEU A 1 193 ? 9.060 3.784 -0.747 1.00 81.06 193 LEU A CA 1
ATOM 1440 C C . LEU A 1 193 ? 9.985 3.252 0.358 1.00 81.06 193 LEU A C 1
ATOM 1442 O O . LEU A 1 193 ? 9.613 2.348 1.105 1.00 81.06 193 LEU A O 1
ATOM 1446 N N . LYS A 1 194 ? 11.204 3.795 0.469 1.00 85.88 194 LYS A N 1
ATOM 1447 C CA . LYS A 1 194 ? 12.132 3.433 1.552 1.00 85.88 194 LYS A CA 1
ATOM 1448 C C . LYS A 1 194 ? 11.638 3.947 2.902 1.00 85.88 194 LYS A C 1
ATOM 1450 O O . LYS A 1 194 ? 11.655 3.189 3.865 1.00 85.88 194 LYS A O 1
ATOM 1455 N N . TYR A 1 195 ? 11.202 5.204 2.949 1.00 90.19 195 TYR A N 1
ATOM 1456 C CA . TYR A 1 195 ? 10.634 5.843 4.132 1.00 90.19 195 TYR A CA 1
ATOM 1457 C C . TYR A 1 195 ? 9.424 5.064 4.655 1.00 90.19 195 TYR A C 1
ATOM 1459 O O . TYR A 1 195 ? 9.444 4.607 5.793 1.00 90.19 195 TYR A O 1
ATOM 1467 N N . SER A 1 196 ? 8.428 4.827 3.798 1.00 86.12 196 SER A N 1
ATOM 1468 C CA . SER A 1 196 ? 7.197 4.104 4.125 1.00 86.12 196 SER A CA 1
ATOM 1469 C C . SER A 1 196 ? 7.502 2.711 4.667 1.00 86.12 196 SER A C 1
ATOM 1471 O O . SER A 1 196 ? 7.042 2.376 5.749 1.00 86.12 196 SER A O 1
ATOM 1473 N N . ARG A 1 197 ? 8.400 1.949 4.025 1.00 86.81 197 ARG A N 1
ATOM 1474 C CA . ARG A 1 197 ? 8.807 0.631 4.533 1.00 86.81 197 ARG A CA 1
ATOM 1475 C C . ARG A 1 197 ? 9.376 0.681 5.954 1.00 86.81 197 ARG A C 1
ATOM 1477 O O . ARG A 1 197 ? 9.126 -0.231 6.737 1.00 86.81 197 ARG A O 1
ATOM 1484 N N . ILE A 1 198 ? 10.195 1.683 6.262 1.00 88.75 198 ILE A N 1
ATOM 1485 C CA . ILE A 1 198 ? 10.822 1.813 7.583 1.00 88.75 198 ILE A CA 1
ATOM 1486 C C . ILE A 1 198 ? 9.769 2.226 8.615 1.00 88.75 198 ILE A C 1
ATOM 1488 O O . ILE A 1 198 ? 9.710 1.629 9.686 1.00 88.75 198 ILE A O 1
ATOM 1492 N N . MET A 1 199 ? 8.887 3.166 8.272 1.00 89.31 199 MET A N 1
ATOM 1493 C CA . MET A 1 199 ? 7.789 3.583 9.148 1.00 89.31 199 MET A CA 1
ATOM 1494 C C . MET A 1 199 ? 6.783 2.459 9.407 1.00 89.31 199 MET A C 1
ATOM 1496 O O . MET A 1 199 ? 6.357 2.283 10.548 1.00 89.31 199 MET A O 1
ATOM 1500 N N . ASP A 1 200 ? 6.455 1.656 8.394 1.00 87.31 200 ASP A N 1
ATOM 1501 C CA . ASP A 1 200 ? 5.602 0.476 8.539 1.00 87.31 200 ASP A CA 1
ATOM 1502 C C . ASP A 1 200 ? 6.215 -0.537 9.510 1.00 87.31 200 ASP A C 1
ATOM 1504 O O . ASP A 1 200 ? 5.517 -1.063 10.375 1.00 87.31 200 ASP A O 1
ATOM 1508 N N . GLN A 1 201 ? 7.528 -0.778 9.420 1.00 88.44 201 GLN A N 1
ATOM 1509 C CA . GLN A 1 201 ? 8.240 -1.646 10.362 1.00 88.44 201 GLN A CA 1
ATOM 1510 C C . GLN A 1 201 ? 8.181 -1.093 11.789 1.00 88.44 201 GLN A C 1
ATOM 1512 O O . GLN A 1 201 ? 7.860 -1.838 12.712 1.00 88.44 201 GLN A O 1
ATOM 1517 N N . THR A 1 202 ? 8.412 0.212 11.963 1.00 89.94 202 THR A N 1
ATOM 1518 C CA . THR A 1 202 ? 8.309 0.876 13.269 1.00 89.94 202 THR A CA 1
ATOM 1519 C C . THR A 1 202 ? 6.900 0.773 13.856 1.00 89.94 202 THR A C 1
ATOM 1521 O O . THR A 1 202 ? 6.752 0.483 15.039 1.00 89.94 202 THR A O 1
ATOM 1524 N N . CYS A 1 203 ? 5.851 0.968 13.055 1.00 90.75 203 CYS A N 1
ATOM 1525 C CA . CYS A 1 203 ? 4.466 0.872 13.525 1.00 90.75 203 CYS A CA 1
ATOM 1526 C C . CYS A 1 203 ? 4.064 -0.577 13.848 1.00 90.75 203 CYS A C 1
ATOM 1528 O O . CYS A 1 203 ? 3.376 -0.824 14.845 1.00 90.75 203 CYS A O 1
ATOM 1530 N N . ALA A 1 204 ? 4.549 -1.545 13.063 1.00 90.94 204 ALA A N 1
ATOM 1531 C CA . ALA A 1 204 ? 4.267 -2.963 13.260 1.00 90.94 204 ALA A CA 1
ATOM 1532 C C . ALA A 1 204 ? 4.765 -3.491 14.618 1.00 90.94 204 ALA A C 1
ATOM 1534 O O . ALA A 1 204 ? 4.111 -4.350 15.207 1.00 90.94 204 ALA A O 1
ATOM 1535 N N . GLU A 1 205 ? 5.853 -2.939 15.171 1.00 92.50 205 GLU A N 1
ATOM 1536 C CA . GLU A 1 205 ? 6.329 -3.264 16.531 1.00 92.50 205 GLU A CA 1
ATOM 1537 C C . GLU A 1 205 ? 5.292 -2.948 17.626 1.00 92.50 205 GLU A C 1
ATOM 1539 O O . GLU A 1 205 ? 5.321 -3.531 18.713 1.00 92.50 205 GLU A O 1
ATOM 1544 N N . PHE A 1 206 ? 4.340 -2.059 17.332 1.00 92.50 206 PHE A N 1
ATOM 1545 C CA . PHE A 1 206 ? 3.253 -1.652 18.220 1.00 92.50 206 PHE A CA 1
ATOM 1546 C C . PHE A 1 206 ? 1.901 -2.267 17.826 1.00 92.50 206 PHE A C 1
ATOM 1548 O O . PHE A 1 206 ? 0.883 -1.921 18.424 1.00 92.50 206 PHE A O 1
ATOM 1555 N N . ASN A 1 207 ? 1.885 -3.211 16.875 1.00 92.12 207 ASN A N 1
ATOM 1556 C CA . ASN A 1 207 ? 0.686 -3.852 16.320 1.00 92.12 207 ASN A CA 1
ATOM 1557 C C . ASN A 1 207 ? -0.314 -2.868 15.687 1.00 92.12 207 ASN A C 1
ATOM 1559 O O . ASN A 1 207 ? -1.523 -3.090 15.753 1.00 92.12 207 ASN A O 1
ATOM 1563 N N . ILE A 1 208 ? 0.179 -1.790 15.072 1.00 92.06 208 ILE A N 1
ATOM 1564 C CA . ILE A 1 208 ? -0.644 -0.855 14.297 1.00 92.06 208 ILE A CA 1
ATOM 1565 C C . ILE A 1 208 ? -0.018 -0.591 12.923 1.00 92.06 208 ILE A C 1
ATOM 1567 O O . ILE A 1 208 ? 1.167 -0.845 12.714 1.00 92.06 208 ILE A O 1
ATOM 1571 N N . THR A 1 209 ? -0.803 -0.070 11.981 1.00 90.06 209 THR A N 1
ATOM 1572 C CA . THR A 1 209 ? -0.294 0.363 10.666 1.00 90.06 209 THR A CA 1
ATOM 1573 C C . THR A 1 209 ? 0.194 1.817 10.693 1.00 90.06 209 THR A C 1
ATOM 1575 O O . THR A 1 209 ? -0.162 2.576 11.600 1.00 90.06 209 THR A O 1
ATOM 1578 N N . GLN A 1 210 ? 0.964 2.246 9.682 1.00 87.06 210 GLN A N 1
ATOM 1579 C CA . GLN A 1 210 ? 1.344 3.659 9.536 1.00 87.06 210 GLN A CA 1
ATOM 1580 C C . GLN A 1 210 ? 0.111 4.571 9.435 1.00 87.06 210 GLN A C 1
ATOM 1582 O O . GLN A 1 210 ? 0.075 5.643 10.033 1.00 87.06 210 GLN A O 1
ATOM 1587 N N . SER A 1 211 ? -0.943 4.143 8.738 1.00 87.06 211 SER A N 1
ATOM 1588 C CA . SER A 1 211 ? -2.164 4.945 8.635 1.00 87.06 211 SER A CA 1
ATOM 1589 C C . SER A 1 211 ? -2.937 5.024 9.958 1.00 87.06 211 SER A C 1
ATOM 1591 O O . SER A 1 211 ? -3.515 6.063 10.266 1.00 87.06 211 SER A O 1
ATOM 1593 N N . ASP A 1 212 ? -2.913 3.966 10.776 1.00 91.06 212 ASP A N 1
ATOM 1594 C CA . ASP A 1 212 ? -3.470 4.013 12.133 1.00 91.06 212 ASP A CA 1
ATOM 1595 C C . ASP A 1 212 ? -2.677 5.001 13.014 1.00 91.06 212 ASP A C 1
ATOM 1597 O O . ASP A 1 212 ? -3.270 5.765 13.781 1.00 91.06 212 ASP A O 1
ATOM 1601 N N . PHE A 1 213 ? -1.344 5.039 12.870 1.00 92.50 213 PHE A N 1
ATOM 1602 C CA . PHE A 1 213 ? -0.495 6.035 13.530 1.00 92.50 213 PHE A CA 1
ATOM 1603 C C . PHE A 1 213 ? -0.879 7.465 13.138 1.00 92.50 213 PHE A C 1
ATOM 1605 O O . PHE A 1 213 ? -1.035 8.295 14.032 1.00 92.50 213 PHE A O 1
ATOM 1612 N N . GLU A 1 214 ? -1.090 7.754 11.850 1.00 89.50 214 GLU A N 1
ATOM 1613 C CA . GLU A 1 214 ? -1.483 9.094 11.388 1.00 89.50 214 GLU A CA 1
ATOM 1614 C C . GLU A 1 214 ? -2.794 9.570 12.027 1.00 89.50 214 GLU A C 1
ATOM 1616 O O . GLU A 1 214 ? -2.887 10.717 12.470 1.00 89.50 214 GLU A O 1
ATOM 1621 N N . VAL A 1 215 ? -3.785 8.681 12.165 1.00 90.69 215 VAL A N 1
ATOM 1622 C CA . VAL A 1 215 ? -5.056 8.994 12.840 1.00 90.69 215 VAL A CA 1
ATOM 1623 C C . VAL A 1 215 ? -4.842 9.288 14.327 1.00 90.69 215 VAL A C 1
ATOM 1625 O O . VAL A 1 215 ? -5.351 10.286 14.843 1.00 90.69 215 VAL A O 1
ATOM 1628 N N . LEU A 1 216 ? -4.068 8.456 15.031 1.00 92.56 216 LEU A N 1
ATOM 1629 C CA . LEU A 1 216 ? -3.755 8.672 16.450 1.00 92.56 216 LEU A CA 1
ATOM 1630 C C . LEU A 1 216 ? -2.938 9.956 16.664 1.00 92.56 216 LEU A C 1
ATOM 1632 O O . LEU A 1 216 ? -3.163 10.691 17.631 1.00 92.56 216 LEU A O 1
ATOM 1636 N N . ALA A 1 217 ? -2.007 10.248 15.757 1.00 91.94 217 ALA A N 1
ATOM 1637 C CA . ALA A 1 217 ? -1.191 11.450 15.778 1.00 91.94 217 ALA A CA 1
ATOM 1638 C C . ALA A 1 217 ? -2.039 12.705 15.514 1.00 91.94 217 ALA A C 1
ATOM 1640 O O . ALA A 1 217 ? -1.888 13.691 16.237 1.00 91.94 217 ALA A O 1
ATOM 1641 N N . ALA A 1 218 ? -2.967 12.663 14.551 1.00 89.88 218 ALA A N 1
ATOM 1642 C CA . ALA A 1 218 ? -3.923 13.739 14.289 1.00 89.88 218 ALA A CA 1
ATOM 1643 C C . ALA A 1 218 ? -4.828 13.995 15.505 1.00 89.88 218 ALA A C 1
ATOM 1645 O O . ALA A 1 218 ? -4.878 15.116 16.009 1.00 89.88 218 ALA A O 1
ATOM 1646 N N . LEU A 1 219 ? -5.432 12.945 16.075 1.00 90.31 219 LEU A N 1
ATOM 1647 C CA . LEU A 1 219 ? -6.233 13.041 17.303 1.00 90.31 219 LEU A CA 1
ATOM 1648 C C . LEU A 1 219 ? -5.460 13.687 18.457 1.00 90.31 219 LEU A C 1
ATOM 1650 O O . LEU A 1 219 ? -6.005 14.510 19.192 1.00 90.31 219 LEU A O 1
ATOM 1654 N N . LYS A 1 220 ? -4.179 13.347 18.613 1.00 91.06 220 LYS A N 1
ATOM 1655 C CA . LYS A 1 220 ? -3.325 13.945 19.639 1.00 91.06 220 LYS A CA 1
ATOM 1656 C C . LYS A 1 220 ? -3.047 15.431 19.391 1.00 91.06 220 LYS A C 1
ATOM 1658 O O . LYS A 1 220 ? -3.055 16.205 20.347 1.00 91.06 220 LYS A O 1
ATOM 1663 N N . ARG A 1 221 ? -2.768 15.829 18.144 1.00 88.56 221 ARG A N 1
ATOM 1664 C CA . ARG A 1 221 ? -2.458 17.227 17.784 1.00 88.56 221 ARG A CA 1
ATOM 1665 C C . ARG A 1 221 ? -3.685 18.128 17.904 1.00 88.56 221 ARG A C 1
ATOM 1667 O O . ARG A 1 221 ? -3.579 19.228 18.445 1.00 88.56 221 ARG A O 1
ATOM 1674 N N . SER A 1 222 ? -4.828 17.640 17.442 1.00 83.12 222 SER A N 1
ATOM 1675 C CA . SER A 1 222 ? -6.034 18.447 17.253 1.00 83.12 222 SER A CA 1
ATOM 1676 C C . SER A 1 222 ? -7.026 18.321 18.401 1.00 83.12 222 SER A C 1
ATOM 1678 O O . SER A 1 222 ? -7.765 19.258 18.687 1.00 83.12 222 SER A O 1
ATOM 1680 N N . GLY A 1 223 ? -7.020 17.187 19.107 1.00 68.69 223 GLY A N 1
ATOM 1681 C CA . GLY A 1 223 ? -7.951 16.935 20.199 1.00 68.69 223 GLY A CA 1
ATOM 1682 C C . GLY A 1 223 ? -7.641 17.721 21.469 1.00 68.69 223 GLY A C 1
ATOM 1683 O O . GLY A 1 223 ? -8.567 18.069 22.188 1.00 68.69 223 GLY A O 1
ATOM 1684 N N . GLN A 1 224 ? -6.370 17.998 21.794 1.00 75.88 224 GLN A N 1
ATOM 1685 C CA . GLN A 1 224 ? -5.965 18.533 23.114 1.00 75.88 224 GLN A CA 1
ATOM 1686 C C . GLN A 1 224 ? -6.670 17.825 24.305 1.00 75.88 224 GLN A C 1
ATOM 1688 O O . GLN A 1 224 ? -6.997 18.450 25.313 1.00 75.88 224 GLN A O 1
ATOM 1693 N N . GLY A 1 225 ? -6.940 16.517 24.178 1.00 69.62 225 GLY A N 1
ATOM 1694 C CA . GLY A 1 225 ? -7.688 15.702 25.152 1.00 69.62 225 GLY A CA 1
ATOM 1695 C C . GLY A 1 225 ? -9.219 15.682 24.973 1.00 69.62 225 GLY A C 1
ATOM 1696 O O . GLY A 1 225 ? -9.918 14.959 25.681 1.00 69.62 225 GLY A O 1
ATOM 1697 N N . GLY A 1 226 ? -9.758 16.455 24.031 1.00 79.88 226 GLY A N 1
ATOM 1698 C CA . GLY A 1 226 ? -11.160 16.475 23.621 1.00 79.88 226 GLY A CA 1
ATOM 1699 C C . GLY A 1 226 ? -11.451 15.648 22.358 1.00 79.88 226 GLY A C 1
ATOM 1700 O O . GLY A 1 226 ? -10.534 15.224 21.652 1.00 79.88 226 GLY A O 1
ATOM 1701 N N . PRO A 1 227 ? -12.739 15.392 22.071 1.00 85.12 227 PRO A N 1
ATOM 1702 C CA . PRO A 1 227 ? -13.154 14.697 20.860 1.00 85.12 227 PRO A CA 1
ATOM 1703 C C . PRO A 1 227 ? -12.997 15.562 19.601 1.00 85.12 227 PRO A C 1
ATOM 1705 O O . PRO A 1 227 ? -13.240 16.767 19.632 1.00 85.12 227 PRO A O 1
ATOM 1708 N N . VAL A 1 228 ? -12.641 14.914 18.492 1.00 87.62 228 VAL A N 1
ATOM 1709 C CA . VAL A 1 228 ? -12.479 15.498 17.156 1.00 87.62 228 VAL A CA 1
ATOM 1710 C C . VAL A 1 228 ? -13.498 14.874 16.204 1.00 87.62 228 VAL A C 1
ATOM 1712 O O . VAL A 1 228 ? -13.780 13.675 16.267 1.00 87.62 228 VAL A O 1
ATOM 1715 N N . ALA A 1 229 ? -14.056 15.673 15.295 1.00 85.31 229 ALA A N 1
ATOM 1716 C CA . ALA A 1 229 ? -14.954 15.163 14.267 1.00 85.31 229 ALA A CA 1
ATOM 1717 C C . ALA A 1 229 ? -14.196 14.245 13.294 1.00 85.31 229 ALA A C 1
ATOM 1719 O O . ALA A 1 229 ? -13.147 14.622 12.779 1.00 85.31 229 ALA A O 1
ATOM 1720 N N . ALA A 1 230 ? -14.759 13.081 12.965 1.00 81.25 230 ALA A N 1
ATOM 1721 C CA . ALA A 1 230 ? -14.137 12.137 12.031 1.00 81.25 230 ALA A CA 1
ATOM 1722 C C . ALA A 1 230 ? -13.847 12.750 10.646 1.00 81.25 230 ALA A C 1
ATOM 1724 O O . ALA A 1 230 ? -12.860 12.392 10.017 1.00 81.25 230 ALA A O 1
ATOM 1725 N N . ALA A 1 231 ? -14.678 13.696 10.192 1.00 77.25 231 ALA A N 1
ATOM 1726 C CA . ALA A 1 231 ? -14.454 14.424 8.942 1.00 77.25 231 ALA A CA 1
ATOM 1727 C C . ALA A 1 231 ? -13.213 15.334 9.003 1.00 77.25 231 ALA A C 1
ATOM 1729 O O . ALA A 1 231 ? -12.448 15.371 8.050 1.00 77.25 231 ALA A O 1
ATOM 1730 N N . ALA A 1 232 ? -12.974 15.999 10.139 1.00 78.06 232 ALA A N 1
ATOM 1731 C CA . ALA A 1 232 ? -11.793 16.843 10.329 1.00 78.06 232 ALA A CA 1
ATOM 1732 C C . ALA A 1 232 ? -10.503 16.008 10.401 1.00 78.06 232 ALA A C 1
ATOM 1734 O O . ALA A 1 232 ? -9.468 16.425 9.898 1.00 78.06 232 ALA A O 1
ATOM 1735 N N . LEU A 1 233 ? -10.572 14.787 10.948 1.00 78.62 233 LEU A N 1
ATOM 1736 C CA . LEU A 1 233 ? -9.423 13.875 10.958 1.00 78.62 233 LEU A CA 1
ATOM 1737 C C . LEU A 1 233 ? -8.954 13.501 9.553 1.00 78.62 233 LEU A C 1
ATOM 1739 O O . LEU A 1 233 ? -7.766 13.283 9.369 1.00 78.62 233 LEU A O 1
ATOM 1743 N N . ALA A 1 234 ? -9.856 13.426 8.575 1.00 68.94 234 ALA A N 1
ATOM 1744 C CA . ALA A 1 234 ? -9.486 13.102 7.202 1.00 68.94 234 ALA A CA 1
ATOM 1745 C C . ALA A 1 234 ? -8.709 14.238 6.513 1.00 68.94 234 ALA A C 1
ATOM 1747 O O . ALA A 1 234 ? -7.877 13.970 5.658 1.00 68.94 234 ALA A O 1
ATOM 1748 N N . GLU A 1 235 ? -8.972 15.491 6.892 1.00 70.88 235 GLU A N 1
ATOM 1749 C CA . GLU A 1 235 ? -8.242 16.663 6.389 1.00 70.88 235 GLU A CA 1
ATOM 1750 C C . GLU A 1 235 ? -6.883 16.836 7.092 1.00 70.88 235 GLU A C 1
ATOM 1752 O O . GLU A 1 235 ? -5.933 17.363 6.515 1.00 70.88 235 GLU A O 1
ATOM 1757 N N . GLU A 1 236 ? -6.783 16.404 8.352 1.00 69.56 236 GLU A N 1
ATOM 1758 C CA . GLU A 1 236 ? -5.601 16.603 9.200 1.00 69.56 236 GLU A CA 1
ATOM 1759 C C . GLU A 1 236 ? -4.632 15.414 9.243 1.00 69.56 236 GLU A C 1
ATOM 1761 O O . GLU A 1 236 ? -3.451 15.583 9.578 1.00 69.56 236 GLU A O 1
ATOM 1766 N N . ALA A 1 237 ? -5.124 14.206 8.979 1.00 64.50 237 ALA A N 1
ATOM 1767 C CA . ALA A 1 237 ? -4.306 13.018 8.808 1.00 64.50 237 ALA A CA 1
ATOM 1768 C C . ALA A 1 237 ? -3.854 12.948 7.346 1.00 64.50 237 ALA A C 1
ATOM 1770 O O . ALA A 1 237 ? -4.616 13.266 6.438 1.00 64.50 237 ALA A O 1
ATOM 1771 N N . LEU A 1 238 ? -2.619 12.507 7.099 1.00 64.00 238 LEU A N 1
ATOM 1772 C CA . LEU A 1 238 ? -2.085 12.277 5.749 1.00 64.00 238 LEU A CA 1
ATOM 1773 C C . LEU A 1 238 ? -2.721 11.025 5.102 1.00 64.00 238 LEU A C 1
ATOM 1775 O O . LEU A 1 238 ? -2.022 10.120 4.652 1.00 64.00 238 LEU A O 1
ATOM 1779 N N . VAL A 1 239 ? -4.051 10.924 5.128 1.00 60.84 239 VAL A N 1
ATOM 1780 C CA . VAL A 1 239 ? -4.818 9.707 4.856 1.00 60.84 239 VAL A CA 1
ATOM 1781 C C . VAL A 1 239 ? -5.978 10.022 3.915 1.00 60.84 239 VAL A C 1
ATOM 1783 O O . VAL A 1 239 ? -6.621 11.061 4.023 1.00 60.84 239 VAL A O 1
ATOM 1786 N N . SER A 1 240 ? -6.280 9.098 3.001 1.00 60.06 240 SER A N 1
ATOM 1787 C CA . SER A 1 240 ? -7.463 9.198 2.144 1.00 60.06 240 SER A CA 1
ATOM 1788 C C . SER A 1 240 ? -8.758 9.171 2.968 1.00 60.06 240 SER A C 1
ATOM 1790 O O . SER A 1 240 ? -8.942 8.320 3.843 1.00 60.06 240 SER A O 1
ATOM 1792 N N . THR A 1 241 ? -9.712 10.044 2.629 1.00 58.44 241 THR A N 1
ATOM 1793 C CA . THR A 1 241 ? -11.054 10.107 3.242 1.00 58.44 241 THR A CA 1
ATOM 1794 C C . THR A 1 241 ? -11.811 8.772 3.183 1.00 58.44 241 THR A C 1
ATOM 1796 O O . THR A 1 241 ? -12.643 8.502 4.052 1.00 58.44 241 THR A O 1
ATOM 1799 N N . SER A 1 242 ? -11.504 7.913 2.202 1.0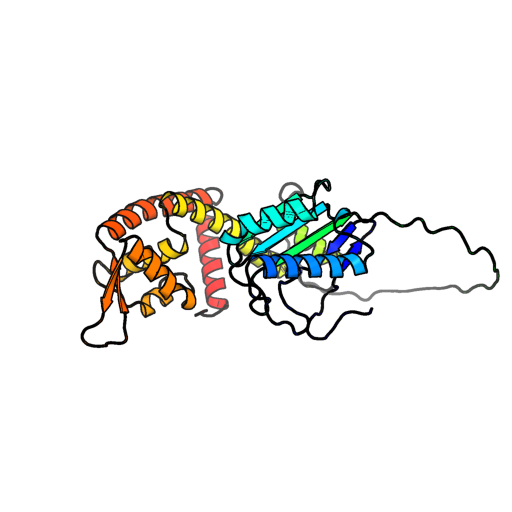0 60.12 242 SER A N 1
ATOM 1800 C CA . SER A 1 242 ? -12.104 6.581 2.027 1.00 60.12 242 SER A CA 1
ATOM 1801 C C . SER A 1 242 ? -11.753 5.583 3.132 1.00 60.12 242 SER A C 1
ATOM 1803 O O . SER A 1 242 ? -12.541 4.676 3.404 1.00 60.12 242 SER A O 1
ATOM 1805 N N . ASP A 1 243 ? -10.604 5.745 3.788 1.00 67.94 243 ASP A N 1
ATOM 1806 C CA . ASP A 1 243 ? -10.033 4.696 4.645 1.00 67.94 243 ASP A CA 1
ATOM 1807 C C . ASP A 1 243 ? -10.394 4.895 6.123 1.00 67.94 243 ASP A C 1
ATOM 1809 O O . ASP A 1 243 ? -10.379 3.943 6.916 1.00 67.94 243 ASP A O 1
ATOM 1813 N N . ILE A 1 244 ? -10.817 6.116 6.470 1.00 77.69 244 ILE A N 1
ATOM 1814 C CA . ILE A 1 244 ? -11.148 6.561 7.827 1.00 77.69 244 ILE A CA 1
ATOM 1815 C C . ILE A 1 244 ? -12.165 5.639 8.522 1.00 77.69 244 ILE A C 1
ATOM 1817 O O . ILE A 1 244 ? -11.902 5.235 9.655 1.00 77.69 244 ILE A O 1
ATOM 1821 N N . PRO A 1 245 ? -13.298 5.218 7.915 1.00 81.06 245 PRO A N 1
ATOM 1822 C CA . PRO A 1 245 ? -14.267 4.375 8.622 1.00 81.06 245 PRO A CA 1
ATOM 1823 C C . PRO A 1 245 ? -13.689 3.032 9.088 1.00 81.06 245 PRO A C 1
ATOM 1825 O O . PRO A 1 245 ? -14.017 2.578 10.190 1.00 81.06 245 PRO A O 1
ATOM 1828 N N . SER A 1 246 ? -12.829 2.426 8.260 1.00 82.25 246 SER A N 1
ATOM 1829 C CA . SER A 1 246 ? -12.181 1.139 8.535 1.00 82.25 246 SER A CA 1
ATOM 1830 C C . SER A 1 246 ? -11.072 1.273 9.582 1.00 82.25 246 SER A C 1
ATOM 1832 O O . SER A 1 246 ? -11.000 0.469 10.510 1.00 82.25 246 SER A O 1
ATOM 1834 N N . GLN A 1 247 ? -10.267 2.335 9.501 1.00 85.12 247 GLN A N 1
ATOM 1835 C CA . GLN A 1 247 ? -9.216 2.648 10.473 1.00 85.12 247 GLN A CA 1
ATOM 1836 C C . GLN A 1 247 ? -9.799 2.920 11.849 1.00 85.12 247 GLN A C 1
ATOM 1838 O O . GLN A 1 247 ? -9.389 2.318 12.837 1.00 85.12 247 GLN A O 1
ATOM 1843 N N . LEU A 1 248 ? -10.835 3.758 11.906 1.00 89.25 248 LEU A N 1
ATOM 1844 C CA . LEU A 1 248 ? -11.543 4.019 13.147 1.00 89.25 248 LEU A CA 1
ATOM 1845 C C . LEU A 1 248 ? -12.164 2.739 13.722 1.00 89.25 248 LEU A C 1
ATOM 1847 O O . LEU A 1 248 ? -12.511 2.710 14.893 1.00 89.25 248 LEU A O 1
ATOM 1851 N N . HIS A 1 249 ? -12.455 1.714 12.913 1.00 88.88 249 HIS A N 1
ATOM 1852 C CA . HIS A 1 249 ? -13.056 0.474 13.418 1.00 88.88 249 HIS A CA 1
ATOM 1853 C C . HIS A 1 249 ? -11.974 -0.372 14.074 1.00 88.88 249 HIS A C 1
ATOM 1855 O O . HIS A 1 249 ? -12.100 -0.719 15.239 1.00 88.88 249 HIS A O 1
ATOM 1861 N N . ARG A 1 250 ? -10.847 -0.567 13.380 1.00 90.44 250 ARG A N 1
ATOM 1862 C CA . ARG A 1 250 ? -9.683 -1.273 13.930 1.00 90.44 250 ARG A CA 1
ATOM 1863 C C . ARG A 1 250 ? -9.138 -0.619 15.198 1.00 90.44 250 ARG A C 1
ATOM 1865 O O . ARG A 1 250 ? -8.824 -1.316 16.155 1.00 90.44 250 ARG A O 1
ATOM 1872 N N . LEU A 1 251 ? -9.030 0.710 15.218 1.00 94.06 251 LEU A N 1
ATOM 1873 C CA . LEU A 1 251 ? -8.538 1.450 16.383 1.00 94.06 251 LEU A CA 1
ATOM 1874 C C . LEU A 1 251 ? -9.496 1.358 17.582 1.00 94.06 251 LEU A C 1
ATOM 1876 O O . LEU A 1 251 ? -9.041 1.355 18.726 1.00 94.06 251 LEU A O 1
ATOM 1880 N N . GLU A 1 252 ? -10.806 1.291 17.334 1.00 94.69 252 GLU A N 1
ATOM 1881 C CA . GLU A 1 252 ? -11.825 1.092 18.372 1.00 94.69 252 GLU A CA 1
ATOM 1882 C C . GLU A 1 252 ? -11.792 -0.349 18.901 1.00 94.69 252 GLU A C 1
ATOM 1884 O O . GLU A 1 252 ? -11.746 -0.547 20.113 1.00 94.69 252 GLU A O 1
ATOM 1889 N N . ASP A 1 253 ? -11.693 -1.345 18.014 1.00 94.06 253 ASP A N 1
ATOM 1890 C CA . ASP A 1 253 ? -11.531 -2.761 18.375 1.00 94.06 253 ASP A CA 1
ATOM 1891 C C . ASP A 1 253 ? -10.242 -3.011 19.176 1.00 94.06 253 ASP A C 1
ATOM 1893 O O . ASP A 1 253 ? -10.218 -3.826 20.098 1.00 94.06 253 ASP A O 1
ATOM 1897 N N . ALA A 1 254 ? -9.173 -2.269 18.868 1.00 94.12 254 ALA A N 1
ATOM 1898 C CA . ALA A 1 254 ? -7.920 -2.275 19.621 1.00 94.12 254 ALA A CA 1
ATOM 1899 C C . ALA A 1 254 ? -8.001 -1.511 20.961 1.00 94.12 254 ALA A C 1
ATOM 1901 O O . ALA A 1 254 ? -7.034 -1.498 21.724 1.00 94.12 254 ALA A O 1
ATOM 1902 N N . GLY A 1 255 ? -9.128 -0.853 21.259 1.00 96.19 255 GLY A N 1
ATOM 1903 C CA . GLY A 1 255 ? -9.338 -0.077 22.483 1.00 96.19 255 GLY A CA 1
ATOM 1904 C C . GLY A 1 255 ? -8.517 1.214 22.559 1.00 96.19 255 GLY A C 1
ATOM 1905 O O . GLY A 1 255 ? -8.306 1.746 23.652 1.00 96.19 255 GLY A O 1
ATOM 1906 N N . LEU A 1 256 ? -8.026 1.720 21.424 1.00 96.75 256 LEU A N 1
ATOM 1907 C CA . LEU A 1 256 ? -7.164 2.905 21.348 1.00 96.75 256 LEU A CA 1
ATOM 1908 C C . LEU A 1 256 ? -7.964 4.205 21.191 1.00 96.75 256 LEU A C 1
ATOM 1910 O O . LEU A 1 256 ? -7.474 5.279 21.546 1.00 96.75 256 LEU A O 1
ATOM 1914 N N . ILE A 1 257 ? -9.201 4.120 20.700 1.00 95.12 257 ILE A N 1
ATOM 1915 C CA . ILE A 1 257 ? -10.106 5.266 20.557 1.00 95.12 257 ILE A CA 1
ATOM 1916 C C . ILE A 1 257 ? -11.513 4.949 21.072 1.00 95.12 257 ILE A C 1
ATOM 1918 O O . ILE A 1 257 ? -11.934 3.797 21.069 1.00 95.12 257 ILE A O 1
ATOM 1922 N N . ASP A 1 258 ? -12.248 5.997 21.445 1.00 92.44 258 ASP A N 1
ATOM 1923 C CA . ASP A 1 258 ? -13.695 5.951 21.672 1.00 92.44 258 ASP A CA 1
ATOM 1924 C C . ASP A 1 258 ? -14.421 6.711 20.556 1.00 92.44 258 ASP A C 1
ATOM 1926 O O . ASP A 1 258 ? -14.068 7.860 20.251 1.00 92.44 258 ASP A O 1
ATOM 1930 N N . ARG A 1 259 ? -15.506 6.133 20.023 1.00 90.19 259 ARG A N 1
ATOM 1931 C CA . ARG A 1 259 ? -16.461 6.857 19.173 1.00 90.19 259 ARG A CA 1
ATOM 1932 C C . ARG A 1 259 ? -17.638 7.384 19.987 1.00 90.19 259 ARG A C 1
ATOM 1934 O O . ARG A 1 259 ? -18.401 6.637 20.596 1.00 90.19 259 ARG A O 1
ATOM 1941 N N . ILE A 1 260 ? -17.845 8.693 19.933 1.00 84.38 260 ILE A N 1
ATOM 1942 C CA . ILE A 1 260 ? -18.955 9.389 20.577 1.00 84.38 260 ILE A CA 1
ATOM 1943 C C . ILE A 1 260 ? -19.953 9.797 19.492 1.00 84.38 260 ILE A C 1
ATOM 1945 O O . ILE A 1 260 ? -19.616 10.489 18.532 1.00 84.38 260 ILE A O 1
ATOM 1949 N N . ARG A 1 261 ? -21.215 9.386 19.634 1.00 71.88 261 ARG A N 1
ATOM 1950 C CA . ARG A 1 261 ? -22.294 9.900 18.779 1.00 71.88 261 ARG A CA 1
ATOM 1951 C C . ARG A 1 261 ? -22.732 11.263 19.308 1.00 71.88 261 ARG A C 1
ATOM 1953 O O . ARG A 1 261 ? -23.116 11.369 20.473 1.00 71.88 261 ARG A O 1
ATOM 1960 N N . GLY A 1 262 ? -22.666 12.294 18.464 1.00 58.66 262 GLY A N 1
ATOM 1961 C CA . GLY A 1 262 ? -23.111 13.641 18.815 1.00 58.66 262 GLY A CA 1
ATOM 1962 C C . GLY A 1 262 ? -24.576 13.662 19.268 1.00 58.66 262 GLY A C 1
ATOM 1963 O O . GLY A 1 262 ? -25.445 13.055 18.643 1.00 58.66 262 GLY A O 1
ATOM 1964 N N . PHE A 1 263 ? -24.860 14.365 20.369 1.00 46.81 263 PHE A N 1
ATOM 1965 C CA . PHE A 1 263 ? -26.229 14.570 20.864 1.00 46.81 263 PHE A CA 1
ATOM 1966 C C . PHE A 1 263 ? -27.004 15.621 20.045 1.00 46.81 263 PHE A C 1
ATOM 1968 O O . PHE A 1 263 ? -28.231 15.578 20.005 1.00 46.81 263 PHE A O 1
ATOM 1975 N N . THR A 1 264 ? -26.301 16.562 19.404 1.00 48.78 264 THR A N 1
ATOM 1976 C CA . THR A 1 264 ? -26.868 17.731 18.704 1.00 48.78 264 THR A CA 1
ATOM 1977 C C . THR A 1 264 ? -26.935 17.572 17.187 1.00 48.78 264 THR A C 1
ATOM 1979 O O . THR A 1 264 ? -27.911 18.001 16.580 1.00 48.78 264 THR A O 1
ATOM 1982 N N . ASP A 1 265 ? -25.948 16.916 16.583 1.00 52.44 265 ASP A N 1
ATOM 1983 C CA . ASP A 1 265 ? -25.943 16.538 15.172 1.00 52.44 265 ASP A CA 1
ATOM 1984 C C . ASP A 1 265 ? -25.718 15.028 15.085 1.00 52.44 265 ASP A C 1
ATOM 1986 O O . ASP A 1 265 ? -24.637 14.516 15.372 1.00 52.44 265 ASP A O 1
ATOM 1990 N N . ARG A 1 266 ? -26.778 14.294 14.737 1.00 47.62 266 ARG A N 1
ATOM 1991 C CA . ARG A 1 266 ? -26.787 12.821 14.720 1.00 47.62 266 ARG A CA 1
ATOM 1992 C C . ARG A 1 266 ? -25.934 12.243 13.580 1.00 47.62 266 ARG A C 1
ATOM 1994 O O . ARG A 1 266 ? -25.842 11.021 13.474 1.00 47.62 266 ARG A O 1
ATOM 2001 N N . SER A 1 267 ? -25.338 13.108 12.755 1.00 54.72 267 SER A N 1
ATOM 2002 C CA . SER A 1 267 ? -24.594 12.767 11.540 1.00 54.72 267 SER A CA 1
ATOM 2003 C C . SER A 1 267 ? -23.074 12.838 11.723 1.00 54.72 267 SER A C 1
ATOM 2005 O O . SER A 1 267 ? -22.353 12.200 10.959 1.00 54.72 267 SER A O 1
ATOM 2007 N N . SER A 1 268 ? -22.565 13.563 12.729 1.00 65.00 268 SER A N 1
ATOM 2008 C CA . SER A 1 268 ? -21.123 13.696 12.968 1.00 65.00 268 SER A CA 1
ATOM 2009 C C . SER A 1 268 ? -20.633 12.718 14.040 1.00 65.00 268 SER A C 1
ATOM 2011 O O . SER A 1 268 ? -20.939 12.821 15.231 1.00 65.00 268 SER A O 1
ATOM 2013 N N . VAL A 1 269 ? -19.851 11.729 13.599 1.00 80.94 269 VAL A N 1
ATOM 2014 C CA . VAL A 1 269 ? -19.109 10.829 14.489 1.00 80.94 269 VAL A CA 1
ATOM 2015 C C . VAL A 1 269 ? -17.948 11.612 15.088 1.00 80.94 269 VAL A C 1
ATOM 2017 O O . VAL A 1 269 ? -17.110 12.145 14.362 1.00 80.94 269 VAL A O 1
ATOM 2020 N N . GLN A 1 270 ? -17.917 11.688 16.413 1.00 87.56 270 GLN A N 1
ATOM 2021 C CA . GLN A 1 270 ? -16.827 12.281 17.173 1.00 87.56 270 GLN A CA 1
ATOM 2022 C C . GLN A 1 270 ? -15.909 11.164 17.666 1.00 87.56 270 GLN A C 1
ATOM 2024 O O . GLN A 1 270 ? -16.383 10.093 18.044 1.00 87.56 270 GLN A O 1
ATOM 2029 N N . VAL A 1 271 ? -14.605 11.399 17.663 1.00 90.81 271 VAL A N 1
ATOM 2030 C CA . VAL A 1 271 ? -13.584 10.408 18.010 1.00 90.81 271 VAL A CA 1
ATOM 2031 C C . VAL A 1 271 ? -12.630 11.018 19.025 1.00 90.81 271 VAL A C 1
ATOM 2033 O O . VAL A 1 271 ? -12.241 12.173 18.887 1.00 90.81 271 VAL A O 1
ATOM 2036 N N . ARG A 1 272 ? -12.230 10.260 20.044 1.00 92.38 272 ARG A N 1
ATOM 2037 C CA . ARG A 1 272 ? -11.171 10.666 20.982 1.00 92.38 272 ARG A CA 1
ATOM 2038 C C . ARG A 1 272 ? -10.226 9.510 21.275 1.00 92.38 272 ARG A C 1
ATOM 2040 O O . ARG A 1 272 ? -10.616 8.355 21.136 1.00 92.38 272 ARG A O 1
ATOM 2047 N N . LEU A 1 273 ? -9.028 9.826 21.756 1.00 94.81 273 LEU A N 1
ATOM 2048 C CA . LEU A 1 273 ? -8.115 8.829 22.314 1.00 94.81 273 LEU A CA 1
ATOM 2049 C C . LEU A 1 273 ? -8.669 8.269 23.632 1.00 94.81 273 LEU A C 1
ATOM 2051 O O . LEU A 1 273 ? -9.245 9.002 24.440 1.00 94.81 273 LEU A O 1
ATOM 2055 N N . THR A 1 274 ? -8.469 6.973 23.859 1.00 96.00 274 THR A N 1
ATOM 2056 C CA . THR A 1 274 ? -8.572 6.380 25.200 1.00 96.00 274 THR A CA 1
ATOM 2057 C C . THR A 1 274 ? -7.265 6.620 25.971 1.00 96.00 274 THR A C 1
ATOM 2059 O O . THR A 1 274 ? -6.250 6.959 25.357 1.00 96.00 274 THR A O 1
ATOM 2062 N N . PRO A 1 275 ? -7.213 6.378 27.296 1.00 95.81 275 PRO A N 1
ATOM 2063 C CA . PRO A 1 275 ? -5.945 6.401 28.031 1.00 95.81 275 PRO A CA 1
ATOM 2064 C C . PRO A 1 275 ? -4.885 5.451 27.447 1.00 95.81 275 PRO A C 1
ATOM 2066 O O . PRO A 1 275 ? -3.703 5.787 27.415 1.00 95.81 275 PRO A O 1
ATOM 2069 N N . ALA A 1 276 ? -5.307 4.287 26.935 1.00 96.62 276 ALA A N 1
ATOM 2070 C CA . ALA A 1 276 ? -4.416 3.345 26.260 1.00 96.62 276 ALA A CA 1
ATOM 2071 C C . ALA A 1 276 ? -3.911 3.904 24.919 1.00 96.62 276 ALA A C 1
ATOM 2073 O O . ALA A 1 276 ? -2.719 3.810 24.622 1.00 96.62 276 ALA A O 1
ATOM 2074 N N . GLY A 1 277 ? -4.793 4.543 24.142 1.00 96.19 277 GLY A N 1
ATOM 2075 C CA . GLY A 1 277 ? -4.430 5.255 22.918 1.00 96.19 277 GLY A CA 1
ATOM 2076 C C . GLY A 1 277 ? -3.420 6.372 23.163 1.00 96.19 277 GLY A C 1
ATOM 2077 O O . GLY A 1 277 ? -2.422 6.454 22.450 1.00 96.19 277 GLY A O 1
ATOM 2078 N N . GLU A 1 278 ? -3.633 7.187 24.202 1.00 95.31 278 GLU A N 1
ATOM 2079 C CA . GLU A 1 278 ? -2.707 8.248 24.614 1.00 95.31 278 GLU A CA 1
ATOM 2080 C C . GLU A 1 278 ? -1.332 7.698 25.006 1.00 95.31 278 GLU A C 1
ATOM 2082 O O . GLU A 1 278 ? -0.303 8.229 24.579 1.00 95.31 278 GLU A O 1
ATOM 2087 N N . GLU A 1 279 ? -1.283 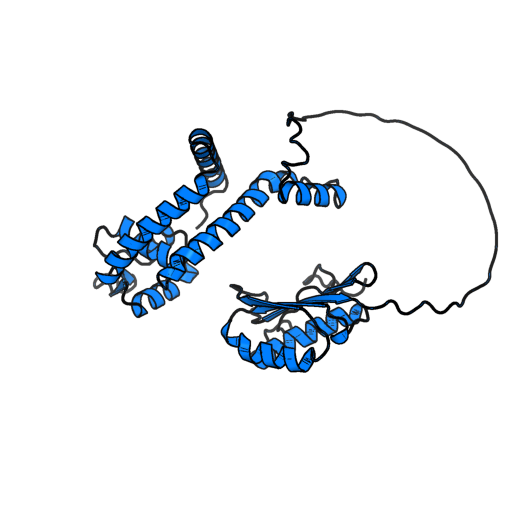6.631 25.804 1.00 95.69 279 GLU A N 1
ATOM 2088 C CA . GLU A 1 279 ? -0.020 6.004 26.192 1.00 95.69 279 GLU A CA 1
ATOM 2089 C C . GLU A 1 279 ? 0.740 5.466 24.972 1.00 95.69 279 GLU A C 1
ATOM 2091 O O . GLU A 1 279 ? 1.942 5.725 24.822 1.00 95.69 279 GLU A O 1
ATOM 2096 N N . LEU A 1 280 ? 0.036 4.766 24.078 1.00 96.50 280 LEU A N 1
ATOM 2097 C CA . LEU A 1 280 ? 0.606 4.193 22.864 1.00 96.50 280 LEU A CA 1
ATOM 2098 C C . LEU A 1 280 ? 1.191 5.282 21.961 1.00 96.50 280 LEU A C 1
ATOM 2100 O O . LEU A 1 280 ? 2.380 5.229 21.640 1.00 96.50 280 LEU A O 1
ATOM 2104 N N . ILE A 1 281 ? 0.408 6.310 21.611 1.00 95.25 281 ILE A N 1
ATOM 2105 C CA . ILE A 1 281 ? 0.878 7.382 20.722 1.00 95.25 281 ILE A CA 1
ATOM 2106 C C . ILE A 1 281 ? 2.010 8.196 21.360 1.00 95.25 281 ILE A C 1
ATOM 2108 O O . ILE A 1 281 ? 2.900 8.677 20.665 1.00 95.25 281 ILE A O 1
ATOM 2112 N N . ASN A 1 282 ? 2.037 8.342 22.690 1.00 94.12 282 ASN A N 1
ATOM 2113 C CA . ASN A 1 282 ? 3.138 9.004 23.394 1.00 94.12 282 ASN A CA 1
ATOM 2114 C C . ASN A 1 282 ? 4.459 8.242 23.273 1.00 94.12 282 ASN A C 1
ATOM 2116 O O . ASN A 1 282 ? 5.516 8.869 23.190 1.00 94.12 282 ASN A O 1
ATOM 2120 N N . ARG A 1 283 ? 4.411 6.909 23.299 1.00 94.56 283 ARG A N 1
ATOM 2121 C CA . ARG A 1 283 ? 5.592 6.059 23.130 1.00 94.56 283 ARG A CA 1
ATOM 2122 C C . ARG A 1 283 ? 6.015 6.002 21.668 1.00 94.56 283 ARG A C 1
ATOM 2124 O O . ARG A 1 283 ? 7.164 6.318 21.372 1.00 94.56 283 ARG A O 1
ATOM 2131 N N . LEU A 1 284 ? 5.081 5.672 20.780 1.00 95.06 284 LEU A N 1
ATOM 2132 C CA . LEU A 1 284 ? 5.348 5.493 19.358 1.00 95.06 284 LEU A CA 1
ATOM 2133 C C . LEU A 1 284 ? 5.792 6.794 18.683 1.00 95.06 284 LEU A C 1
ATOM 2135 O O . LEU A 1 284 ? 6.731 6.760 17.903 1.00 95.06 284 LEU A O 1
ATOM 2139 N N . ALA A 1 285 ? 5.220 7.953 19.029 1.00 93.31 285 ALA A N 1
ATOM 2140 C CA . ALA A 1 285 ? 5.658 9.220 18.436 1.00 93.31 285 ALA A CA 1
ATOM 2141 C C . ALA A 1 285 ? 7.144 9.517 18.701 1.00 93.31 285 ALA A C 1
ATOM 2143 O O . ALA A 1 285 ? 7.810 10.074 17.838 1.00 93.31 285 ALA A O 1
ATOM 2144 N N . ARG A 1 286 ? 7.688 9.139 19.870 1.00 93.19 286 ARG A N 1
ATOM 2145 C CA . ARG A 1 286 ? 9.124 9.327 20.139 1.00 93.19 286 ARG A CA 1
ATOM 2146 C C . ARG A 1 286 ? 9.973 8.443 19.237 1.00 93.19 286 ARG A C 1
ATOM 2148 O O . ARG A 1 286 ? 10.902 8.953 18.629 1.00 93.19 286 ARG A O 1
ATOM 2155 N N . GLU A 1 287 ? 9.625 7.161 19.136 1.00 93.00 287 GLU A N 1
ATOM 2156 C CA . GLU A 1 287 ? 10.336 6.220 18.266 1.00 93.00 287 GLU A CA 1
ATOM 2157 C C . GLU A 1 287 ? 10.259 6.674 16.805 1.00 93.00 287 GLU A C 1
ATOM 2159 O O . GLU A 1 287 ? 11.285 6.786 16.146 1.00 93.00 287 GLU A O 1
ATOM 2164 N N . HIS A 1 288 ? 9.064 7.034 16.333 1.00 92.56 288 HIS A N 1
ATOM 2165 C CA . HIS A 1 288 ? 8.829 7.536 14.984 1.00 92.56 288 HIS A CA 1
ATOM 2166 C C . HIS A 1 288 ? 9.752 8.716 14.645 1.00 92.56 288 HIS A C 1
ATOM 2168 O O . HIS A 1 288 ? 10.522 8.634 13.693 1.00 92.56 288 HIS A O 1
ATOM 2174 N N . PHE A 1 289 ? 9.769 9.773 15.466 1.00 92.25 289 PHE A N 1
ATOM 2175 C CA . PHE A 1 289 ? 10.621 10.937 15.198 1.00 92.25 289 PHE A CA 1
ATOM 2176 C C . PHE A 1 289 ? 12.118 10.656 15.371 1.00 92.25 289 PHE A C 1
ATOM 2178 O O . PHE A 1 289 ? 12.934 11.270 14.684 1.00 92.25 289 PHE A O 1
ATOM 2185 N N . THR A 1 290 ? 12.504 9.729 16.252 1.00 94.00 290 THR A N 1
ATOM 2186 C CA . THR A 1 290 ? 13.896 9.266 16.328 1.00 94.00 290 THR A CA 1
ATOM 2187 C C . THR A 1 290 ? 14.305 8.569 15.031 1.00 94.00 290 THR A C 1
ATOM 2189 O O . THR A 1 290 ? 15.349 8.904 14.477 1.00 94.00 290 THR A O 1
ATOM 2192 N N . ARG A 1 291 ? 13.463 7.684 14.487 1.00 92.38 291 ARG A N 1
ATOM 2193 C CA . ARG A 1 291 ? 13.716 7.022 13.201 1.00 92.38 291 ARG A CA 1
ATOM 2194 C C . ARG A 1 291 ? 13.774 8.010 12.047 1.00 92.38 291 ARG A C 1
ATOM 2196 O O . ARG A 1 291 ? 14.682 7.923 11.230 1.00 92.38 291 ARG A O 1
ATOM 2203 N N . GLU A 1 292 ? 12.864 8.978 11.982 1.00 92.81 292 GLU A N 1
ATOM 2204 C CA . GLU A 1 292 ? 12.921 10.021 10.951 1.00 92.81 292 GLU A CA 1
ATOM 2205 C C . GLU A 1 292 ? 14.221 10.833 11.022 1.00 92.81 292 GLU A C 1
ATOM 2207 O O . GLU A 1 292 ? 14.825 11.117 9.988 1.00 92.81 292 GLU A O 1
ATOM 2212 N N . ALA A 1 293 ? 14.695 11.156 12.229 1.00 93.50 293 ALA A N 1
ATOM 2213 C CA . ALA A 1 293 ? 15.973 11.837 12.406 1.00 93.50 293 ALA A CA 1
ATOM 2214 C C . ALA A 1 293 ? 17.159 10.985 11.915 1.00 93.50 293 ALA A C 1
ATOM 2216 O O . ALA A 1 293 ? 18.029 11.520 11.225 1.00 93.50 293 ALA A O 1
ATOM 2217 N N . GLU A 1 294 ? 17.162 9.676 12.202 1.00 93.69 294 GLU A N 1
ATOM 2218 C CA . GLU A 1 294 ? 18.168 8.717 11.710 1.00 93.69 294 GLU A CA 1
ATOM 2219 C C . GLU A 1 294 ? 18.193 8.665 10.170 1.00 93.69 294 GLU A C 1
ATOM 2221 O O . GLU A 1 294 ? 19.259 8.683 9.554 1.00 93.69 294 GLU A O 1
ATOM 2226 N N . LEU A 1 295 ? 17.024 8.679 9.515 1.00 92.69 295 LEU A N 1
ATOM 2227 C CA . LEU A 1 295 ? 16.928 8.676 8.046 1.00 92.69 295 LEU A CA 1
ATOM 2228 C C . LEU A 1 295 ? 17.540 9.920 7.393 1.00 92.69 295 LEU A C 1
ATOM 2230 O O . LEU A 1 295 ? 17.919 9.879 6.220 1.00 92.69 295 LEU A O 1
ATOM 2234 N N . LEU A 1 296 ? 17.642 11.017 8.141 1.00 95.06 296 LEU A N 1
ATOM 2235 C CA . LEU A 1 296 ? 18.198 12.278 7.670 1.00 95.06 296 LEU A CA 1
ATOM 2236 C C . LEU A 1 296 ? 19.690 12.433 7.993 1.00 95.06 296 LEU A C 1
ATOM 2238 O O . LEU A 1 296 ? 20.286 13.418 7.558 1.00 95.06 296 LEU A O 1
ATOM 2242 N N . GLU A 1 297 ? 20.328 11.509 8.723 1.00 94.56 297 GLU A N 1
ATOM 2243 C CA . GLU A 1 297 ? 21.746 11.606 9.131 1.00 94.56 297 GLU A CA 1
ATOM 2244 C C . GLU A 1 297 ? 22.721 11.757 7.958 1.00 94.56 297 GLU A C 1
ATOM 2246 O O . GLU A 1 297 ? 23.769 12.382 8.105 1.00 94.56 297 GLU A O 1
ATOM 2251 N N . GLY A 1 298 ? 22.359 11.253 6.775 1.00 92.31 298 GLY A N 1
ATOM 2252 C CA . GLY A 1 298 ? 23.146 11.430 5.551 1.00 92.31 298 GLY A CA 1
ATOM 2253 C C . GLY A 1 298 ? 23.112 12.844 4.955 1.00 92.31 298 GLY A C 1
ATOM 2254 O O . GLY A 1 298 ? 23.837 13.104 3.999 1.00 92.31 298 GLY A O 1
ATOM 2255 N N . LEU A 1 299 ? 22.277 13.747 5.481 1.00 95.62 299 LEU A N 1
ATOM 2256 C CA . LEU A 1 299 ? 22.117 15.125 5.012 1.00 95.62 299 LEU A CA 1
ATOM 2257 C C . LEU A 1 299 ? 22.626 16.117 6.057 1.00 95.62 299 LEU A C 1
ATOM 2259 O O . LEU A 1 299 ? 22.286 16.004 7.239 1.00 95.62 299 LEU A O 1
ATOM 2263 N N . SER A 1 300 ? 23.373 17.129 5.606 1.00 96.25 300 SER A N 1
ATOM 2264 C CA . SER A 1 300 ? 23.747 18.262 6.457 1.00 96.25 300 SER A CA 1
ATOM 2265 C C . SER A 1 300 ? 22.516 19.083 6.856 1.00 96.25 300 SER A C 1
ATOM 2267 O O . SER A 1 300 ? 21.504 19.070 6.154 1.00 96.25 300 SER A O 1
ATOM 2269 N N . ASP A 1 301 ? 22.596 19.846 7.949 1.00 94.81 301 ASP A N 1
ATOM 2270 C CA . ASP A 1 301 ? 21.481 20.702 8.384 1.00 94.81 301 ASP A CA 1
ATOM 2271 C C . ASP A 1 301 ? 21.060 21.704 7.297 1.00 94.81 301 ASP A C 1
ATOM 2273 O O . ASP A 1 301 ? 19.870 21.895 7.053 1.00 94.81 301 ASP A O 1
ATOM 2277 N N . ASN A 1 302 ? 22.029 22.260 6.562 1.00 96.75 302 ASN A N 1
ATOM 2278 C CA . ASN A 1 302 ? 21.756 23.136 5.425 1.00 96.75 302 ASN A CA 1
ATOM 2279 C C . ASN A 1 302 ? 21.008 22.401 4.299 1.00 96.75 302 ASN A C 1
ATOM 2281 O O . ASN A 1 302 ? 20.052 22.938 3.745 1.00 96.75 302 ASN A O 1
ATOM 2285 N N . ASP A 1 303 ? 21.404 21.169 3.965 1.00 96.69 303 ASP A N 1
ATOM 2286 C CA . ASP A 1 303 ? 20.715 20.393 2.925 1.00 96.69 303 ASP A CA 1
ATOM 2287 C C . ASP A 1 303 ? 19.287 20.036 3.344 1.00 96.69 303 ASP A C 1
ATOM 2289 O O . ASP A 1 303 ? 18.380 20.066 2.512 1.00 96.69 303 ASP A O 1
ATOM 2293 N N . ARG A 1 304 ? 19.059 19.753 4.634 1.00 96.62 304 ARG A N 1
ATOM 2294 C CA . ARG A 1 304 ? 17.718 19.509 5.189 1.00 96.62 304 ARG A CA 1
ATOM 2295 C C . ARG A 1 304 ? 16.830 20.749 5.067 1.00 96.62 304 ARG A C 1
ATOM 2297 O O . ARG A 1 304 ? 15.680 20.631 4.644 1.00 96.62 304 ARG A O 1
ATOM 2304 N N . GLU A 1 305 ? 17.353 21.931 5.395 1.00 96.38 305 GLU A N 1
ATOM 2305 C CA . GLU A 1 305 ? 16.630 23.202 5.256 1.00 96.38 305 GLU A CA 1
ATOM 2306 C C . GLU A 1 305 ? 16.286 23.507 3.793 1.00 96.38 305 GLU A C 1
ATOM 2308 O O . GLU A 1 305 ? 15.133 23.814 3.476 1.00 96.38 305 GLU A O 1
ATOM 2313 N N . VAL A 1 306 ? 17.262 23.365 2.890 1.00 97.38 306 VAL A N 1
ATOM 2314 C CA . VAL A 1 306 ?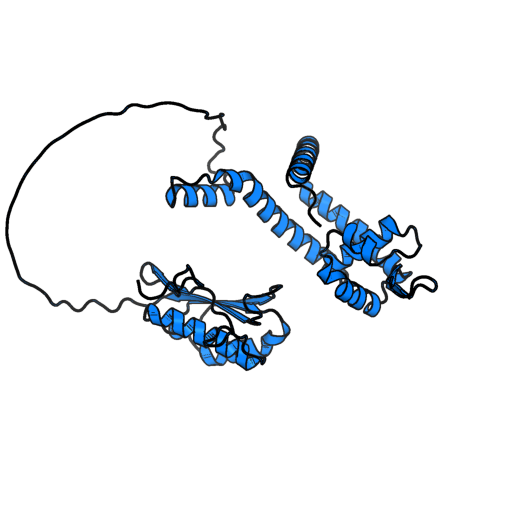 17.066 23.577 1.449 1.00 97.38 306 VAL A CA 1
ATOM 2315 C C . VAL A 1 306 ? 16.040 22.595 0.889 1.00 97.38 306 VAL A C 1
ATOM 2317 O O . VAL A 1 306 ? 15.120 23.006 0.179 1.00 97.38 306 VAL A O 1
ATOM 2320 N N . LEU A 1 307 ? 16.158 21.307 1.220 1.00 95.69 307 LEU A N 1
ATOM 2321 C CA . LEU A 1 307 ? 15.225 20.281 0.764 1.00 95.69 307 LEU A CA 1
ATOM 2322 C C . LEU A 1 307 ? 13.801 20.572 1.250 1.00 95.69 307 LEU A C 1
ATOM 2324 O O . LEU A 1 307 ? 12.863 20.513 0.456 1.00 95.69 307 LEU A O 1
ATOM 2328 N N . SER A 1 308 ? 13.641 20.934 2.524 1.00 95.75 308 SER A N 1
ATOM 2329 C CA . SER A 1 308 ? 12.346 21.297 3.107 1.00 95.75 308 SER A CA 1
ATOM 2330 C C . SER A 1 308 ? 11.703 22.490 2.389 1.00 95.75 308 SER A C 1
ATOM 2332 O O . SER A 1 308 ? 10.527 22.431 2.018 1.00 95.75 308 SER A O 1
ATOM 2334 N N . ASP A 1 309 ? 12.471 23.547 2.097 1.00 96.75 309 ASP A N 1
ATOM 2335 C CA . ASP A 1 309 ? 11.960 24.702 1.348 1.00 96.75 309 ASP A CA 1
ATOM 2336 C C . ASP A 1 309 ? 11.522 24.329 -0.075 1.00 96.75 309 ASP A C 1
ATOM 2338 O O . ASP A 1 309 ? 10.434 24.710 -0.522 1.00 96.75 309 ASP A O 1
ATOM 2342 N N . VAL A 1 310 ? 12.341 23.546 -0.782 1.00 96.25 310 VAL A N 1
ATOM 2343 C CA . VAL A 1 310 ? 12.043 23.111 -2.151 1.00 96.25 310 VAL A CA 1
ATOM 2344 C C . VAL A 1 310 ? 10.799 22.224 -2.183 1.00 96.25 310 VAL A C 1
ATOM 2346 O O . VAL A 1 310 ? 9.921 22.454 -3.015 1.00 96.25 310 VAL A O 1
ATOM 2349 N N . LEU A 1 311 ? 10.676 21.260 -1.266 1.00 94.38 311 LEU A N 1
ATOM 2350 C CA . LEU A 1 311 ? 9.501 20.390 -1.168 1.00 94.38 311 LEU A CA 1
ATOM 2351 C C . LEU A 1 311 ? 8.234 21.179 -0.827 1.00 94.38 311 LEU A C 1
ATOM 2353 O O . LEU A 1 311 ? 7.184 20.932 -1.418 1.00 94.38 311 LEU A O 1
ATOM 2357 N N . ARG A 1 312 ? 8.323 22.177 0.059 1.00 92.56 312 ARG A N 1
ATOM 2358 C CA . ARG A 1 312 ? 7.200 23.073 0.373 1.00 92.56 312 ARG A CA 1
ATOM 2359 C C . ARG A 1 312 ? 6.725 23.842 -0.859 1.00 92.56 312 ARG A C 1
ATOM 2361 O O . ARG A 1 312 ? 5.523 23.920 -1.117 1.00 92.56 312 ARG A O 1
ATOM 2368 N N . ARG A 1 313 ? 7.660 24.401 -1.632 1.00 94.31 313 ARG A N 1
ATOM 2369 C CA . ARG A 1 313 ? 7.353 25.121 -2.878 1.00 94.31 313 ARG A CA 1
ATOM 2370 C C . ARG A 1 313 ? 6.771 24.191 -3.938 1.00 94.31 313 ARG A C 1
ATOM 2372 O O . ARG A 1 313 ? 5.808 24.574 -4.598 1.00 94.31 313 ARG A O 1
ATOM 2379 N N . LEU A 1 314 ? 7.318 22.980 -4.068 1.00 92.44 314 LEU A N 1
ATOM 2380 C CA . LEU A 1 314 ? 6.794 21.946 -4.959 1.00 92.44 314 LEU A CA 1
ATOM 2381 C C . LEU A 1 314 ? 5.353 21.588 -4.579 1.00 92.44 314 LEU A C 1
ATOM 2383 O O . LEU A 1 314 ? 4.475 21.674 -5.430 1.00 92.44 314 LEU A O 1
ATOM 2387 N N . SER A 1 315 ? 5.094 21.291 -3.305 1.00 86.81 315 SER A N 1
ATOM 2388 C CA . SER A 1 315 ? 3.753 20.992 -2.788 1.00 86.81 315 SER A CA 1
ATOM 2389 C C . SER A 1 315 ? 2.759 22.120 -3.091 1.00 86.81 315 SER A C 1
ATOM 2391 O O . SER A 1 315 ? 1.718 21.882 -3.693 1.00 86.81 315 SER A O 1
ATOM 2393 N N . SER A 1 316 ? 3.130 23.377 -2.820 1.00 89.19 316 SER A N 1
ATOM 2394 C CA . SER A 1 316 ? 2.274 24.536 -3.132 1.00 89.19 316 SER A CA 1
ATOM 2395 C C . SER A 1 316 ? 1.995 24.700 -4.632 1.00 89.19 316 SER A C 1
ATOM 2397 O O . SER A 1 316 ? 0.928 25.174 -5.013 1.00 89.19 316 SER A O 1
ATOM 2399 N N . SER A 1 317 ? 2.945 24.325 -5.496 1.00 91.31 317 SER A N 1
ATOM 2400 C CA . SER A 1 317 ? 2.789 24.432 -6.954 1.00 91.31 317 SER A CA 1
ATOM 2401 C C . SER A 1 317 ? 1.844 23.389 -7.552 1.00 91.31 317 SER A C 1
ATOM 2403 O O . SER A 1 317 ? 1.260 23.635 -8.604 1.00 91.31 317 SER A O 1
ATOM 2405 N N . LEU A 1 318 ? 1.679 22.246 -6.881 1.00 84.94 318 LEU A N 1
ATOM 2406 C CA . LEU A 1 318 ? 0.798 21.162 -7.318 1.00 84.94 318 LEU A CA 1
ATOM 2407 C C . LEU A 1 318 ? -0.678 21.425 -6.960 1.00 84.94 318 LEU A C 1
ATOM 2409 O O . LEU A 1 318 ? -1.546 20.660 -7.371 1.00 84.94 318 LEU A O 1
ATOM 2413 N N . GLY A 1 319 ? -0.966 22.530 -6.259 1.00 73.88 319 GLY A N 1
ATOM 2414 C CA . GLY A 1 319 ? -2.284 22.831 -5.702 1.00 73.88 319 GLY A CA 1
ATOM 2415 C C . GLY A 1 319 ? -2.577 21.994 -4.457 1.00 73.88 319 GLY A C 1
ATOM 2416 O O . GLY A 1 319 ? -1.803 21.114 -4.090 1.00 73.88 319 GLY A O 1
ATOM 2417 N N . THR A 1 320 ? -3.687 22.275 -3.779 1.00 59.00 320 THR A N 1
ATOM 2418 C CA . THR A 1 320 ? -4.192 21.395 -2.721 1.00 59.00 320 THR A CA 1
ATOM 2419 C C . THR A 1 320 ? -4.713 20.115 -3.374 1.00 59.00 320 THR A C 1
ATOM 2421 O O . THR A 1 320 ? -5.643 20.202 -4.182 1.00 59.00 320 THR A O 1
ATOM 2424 N N . PRO A 1 321 ? -4.163 18.928 -3.069 1.00 53.25 321 PRO A N 1
ATOM 2425 C CA . PRO A 1 321 ? -4.970 17.731 -3.158 1.00 53.25 321 PRO A CA 1
ATOM 2426 C C . PRO A 1 321 ? -5.945 17.735 -1.966 1.00 53.25 321 PRO A C 1
ATOM 2428 O O . PRO A 1 321 ? -5.676 18.401 -0.964 1.00 53.25 321 PRO A O 1
ATOM 2431 N N . TRP A 1 322 ? -7.029 16.968 -2.102 1.00 49.41 322 TRP A N 1
ATOM 2432 C CA . TRP A 1 322 ? -8.097 16.715 -1.116 1.00 49.41 322 TRP A CA 1
ATOM 2433 C C . TRP A 1 322 ? -9.155 17.823 -0.990 1.00 49.41 322 TRP A C 1
ATOM 2435 O O . TRP A 1 322 ? -8.904 18.869 -0.353 1.00 49.41 322 TRP A O 1
#

Sequence (322 aa):
MPGTTPDHPYSPAKRVGSTVYVSGALSVDADYQPVTGRREALDAALDRMTERLSTEGGTTADVVKLTYFVTDLSLREEANQQFAEKFAGTGAARTFLEVSSLPYGASVEIDAIADVADVPHSADSADSVDSAESAESAGNSDIANATATSGRTPMSADDQDYIDRVMTQWSAAEPELDVRPLDVFGRLHRVYLKYSRIMDQTCAEFNITQSDFEVLAALKRSGQGGPVAAAALAEEALVSTSDIPSQLHRLEDAGLIDRIRGFTDRSSVQVRLTPAGEELINRLAREHFTREAELLEGLSDNDREVLSDVLRRLSSSLGTPW

Organism: NCBI:txid2838528

Radius of gyration: 27.73 Å; chains: 1; bounding box: 59×56×89 Å

Secondary structure (DSSP, 8-state):
-TT--TT--S-SEEEETTEEEEEEEESB-TTSPBPPSSHHHHHHHHHHHHHHHHTTT--GGGEEEEEEEES-GGGHHHHHHHHHHHSTTT--EEEEEE-S--GGG-SEEEEEEEE-PPPP-----------------------------PPPP---TTS--HHHHHHHHHHHH-TTS--THHHHHHHHHHHHHHHHHHHHHHHHTTT--HHHHHHHHHHHHHHTTS-EEHHHHHHHSSS-TTTHHHHHHHHHHTTSEEEEE-SS-TT-EEEEE-HHHHHHHHHHHHHHHHHHHHHTTTS-HHHHHHHHHHHHHHHHHT----

Foldseek 3Di:
DPDDDVVRNDQQWDDDALKIWGDKFFCADPVLAHDDDLLSSLVSQVVSSQVSCCVVPDGLLQWQEKEKEFQDLVSVVSNVVVCCVRCPPSNHYYHYDYDNADPNRTGIIMITMGRHDDDPPPDDDDDDDDDDDDDDDDYDDDDDDDDDDDDDDDDDPVPDDPLNVVLVVCCVVPVVDDSVVCVPPVVVVVLVVVLLVVLQVLVVVVVDGSQLLQLLVQLVVPQVQHWDWLVVSCVRGPDHNVCSVVSLVVCVVVVQKDWDQDPVDNPTIIMHGDPVVVVSSVVSVVVSVVVVVVSCPVDDPVRVVVVVVVVVVVCVVVPDDD

pLDDT: mean 80.69, std 21.74, range [24.69, 98.62]